Protein 7F7D (pdb70)

Structure (mmCIF, N/CA/C/O backbone):
data_7F7D
#
_entry.id   7F7D
#
_cell.length_a   167.937
_cell.length_b   167.937
_cell.length_c   167.937
_cell.angle_alpha   90.000
_cell.angle_beta   90.000
_cell.angle_gamma   90.000
#
_symmetry.space_group_name_H-M   'I 41 3 2'
#
loop_
_entity.id
_entity.type
_entity.pdbx_description
1 polymer 'Acid phosphatase'
2 non-polymer ADENOSINE
3 non-polymer DI(HYDROXYETHYL)ETHER
4 non-polymer 'MAGNESIUM ION'
5 non-polymer 'PHOSPHATE ION'
6 water water
#
loop_
_atom_site.group_PDB
_atom_site.id
_atom_site.type_symbol
_atom_site.label_atom_id
_atom_site.label_alt_id
_atom_site.label_comp_id
_atom_site.label_asym_id
_atom_site.label_entity_id
_atom_site.label_seq_id
_atom_site.pdbx_PDB_ins_code
_atom_site.Cartn_x
_atom_site.Cartn_y
_atom_site.Cartn_z
_atom_site.occupancy
_atom_site.B_iso_or_equiv
_atom_site.auth_seq_id
_atom_site.auth_comp_id
_atom_site.auth_asym_id
_atom_site.auth_atom_id
_atom_site.pdbx_PDB_model_num
ATOM 1 N N . GLU A 1 38 ? 11.19542 -33.09257 56.34398 1.000 53.48625 19 GLU A N 1
ATOM 2 C CA . GLU A 1 38 ? 11.27991 -32.10688 55.27227 1.000 56.85416 19 GLU A CA 1
ATOM 3 C C . GLU A 1 38 ? 10.12195 -32.24495 54.27299 1.000 53.35774 19 GLU A C 1
ATOM 4 O O . GLU A 1 38 ? 9.95678 -33.28654 53.63729 1.000 56.85038 19 GLU A O 1
ATOM 6 N N . THR A 1 39 ? 9.28840 -31.18559 54.16657 1.000 40.97112 20 THR A N 1
ATOM 7 C CA . THR A 1 39 ? 8.34827 -31.08166 53.06124 1.000 31.55525 20 THR A CA 1
ATOM 8 C C . THR A 1 39 ? 8.96892 -30.26177 51.93617 1.000 31.22133 20 THR A C 1
ATOM 9 O O . THR A 1 39 ? 9.81726 -29.40402 52.18739 1.000 31.66211 20 THR A O 1
ATOM 13 N N . PRO A 1 40 ? 8.58806 -30.49515 50.68224 1.000 28.01038 21 PRO A N 1
ATOM 14 C CA . PRO A 1 40 ? 9.08261 -29.65083 49.58699 1.000 22.10333 21 PRO A CA 1
ATOM 15 C C . PRO A 1 40 ? 8.57881 -28.22870 49.74203 1.000 24.02413 21 PRO A C 1
ATOM 16 O O . PRO A 1 40 ? 7.64836 -27.98325 50.52790 1.000 19.45522 21 PRO A O 1
ATOM 20 N N . PRO A 1 41 ? 9.13862 -27.27970 48.98366 1.000 20.08512 22 PRO A N 1
ATOM 21 C CA . PRO A 1 41 ? 8.62611 -25.89928 49.01148 1.000 19.65205 22 PRO A CA 1
ATOM 22 C C . PRO A 1 41 ? 7.13929 -25.83605 48.67875 1.000 21.87565 22 PRO A C 1
ATOM 23 O O . PRO A 1 41 ? 6.63594 -26.58499 47.83394 1.000 20.20944 22 PRO A O 1
ATOM 27 N N . ALA A 1 42 ? 6.44007 -24.92373 49.36653 1.000 19.88067 23 ALA A N 1
ATOM 28 C CA . ALA A 1 42 ? 4.98751 -24.82595 49.24190 1.000 21.00535 23 ALA A CA 1
ATOM 29 C C . ALA A 1 42 ? 4.54211 -24.68473 47.78533 1.000 17.01433 23 ALA A C 1
ATOM 30 O O . ALA A 1 42 ? 3.52667 -25.26680 47.37900 1.000 16.92862 23 ALA A O 1
ATOM 32 N N . GLY A 1 43 ? 5.28683 -23.92657 46.97938 1.000 13.42556 24 GLY A N 1
ATOM 33 C CA . GLY A 1 43 ? 4.90931 -23.78760 45.57971 1.000 14.78248 24 GLY A CA 1
ATOM 34 C C . GLY A 1 43 ? 4.94628 -25.10621 44.82747 1.000 17.12407 24 GLY A C 1
ATOM 35 O O . GLY A 1 43 ? 4.14680 -25.32923 43.91385 1.000 15.13095 24 GLY A O 1
ATOM 36 N N . MET A 1 44 ? 5.85675 -26.00862 45.21267 1.000 16.26364 25 MET A N 1
ATOM 37 C CA . MET A 1 44 ? 5.94206 -27.28539 44.51089 1.000 16.21469 25 MET A CA 1
ATOM 38 C C . MET A 1 44 ? 4.86543 -28.25449 44.99588 1.000 15.41292 25 MET A C 1
ATOM 39 O O . MET A 1 44 ? 4.26225 -28.96274 44.18233 1.000 17.01578 25 MET A O 1
ATOM 44 N N . GLN A 1 45 ? 4.60117 -28.28240 46.30504 1.000 14.98687 26 GLN A N 1
ATOM 45 C CA . GLN A 1 45 ? 3.41044 -28.95439 46.82265 1.000 15.33198 26 GLN A CA 1
ATOM 46 C C . GLN A 1 45 ? 2.17829 -28.55872 46.03181 1.000 17.63861 26 GLN A C 1
ATOM 47 O O . GLN A 1 45 ? 1.38499 -29.41267 45.60800 1.000 16.64843 26 GLN A O 1
ATOM 53 N N . TYR A 1 46 ? 1.98813 -27.24840 45.84714 1.000 16.26388 27 TYR A N 1
ATOM 54 C CA . TYR A 1 46 ? 0.83164 -26.77288 45.10940 1.000 15.99794 27 TYR A CA 1
ATOM 55 C C . TYR A 1 46 ? 0.86758 -27.28191 43.66630 1.000 18.22803 27 TYR A C 1
ATOM 56 O O . TYR A 1 46 ? -0.05131 -27.98019 43.21170 1.000 15.09835 27 TYR A O 1
ATOM 65 N N . LEU A 1 47 ? 1.93458 -26.95174 42.93336 1.000 15.81838 28 LEU A N 1
ATOM 66 C CA . LEU A 1 47 ? 1.91653 -27.17592 41.49034 1.000 15.65145 28 LEU A CA 1
ATOM 67 C C . LEU A 1 47 ? 1.96820 -28.66650 41.14842 1.000 16.57614 28 LEU A C 1
ATOM 68 O O . LEU A 1 47 ? 1.20998 -29.14017 40.28892 1.000 16.21850 28 LEU A O 1
ATOM 73 N N . TYR A 1 48 ? 2.84603 -29.42325 41.80857 1.000 13.48251 29 TYR A N 1
ATOM 74 C CA . TYR A 1 48 ? 3.04278 -30.82473 41.47188 1.000 14.35916 29 TYR A CA 1
ATOM 75 C C . TYR A 1 48 ? 2.21126 -31.78015 42.31654 1.000 17.23416 29 TYR A C 1
ATOM 76 O O . TYR A 1 48 ? 1.87710 -32.86615 41.83581 1.000 16.01551 29 TYR A O 1
ATOM 85 N N . GLY A 1 49 ? 1.84654 -31.41022 43.54393 1.000 16.03341 30 GLY A N 1
ATOM 86 C CA . GLY A 1 49 ? 1.14114 -32.35305 44.40452 1.000 14.69348 30 GLY A CA 1
ATOM 87 C C . GLY A 1 49 ? -0.37794 -32.22487 44.42354 1.000 15.37008 30 GLY A C 1
ATOM 88 O O . GLY A 1 49 ? -1.06530 -33.23074 44.60759 1.000 16.98628 30 GLY A O 1
ATOM 89 N N . SER A 1 50 ? -0.92030 -31.01928 44.21129 1.000 14.22072 31 SER A N 1
ATOM 90 C CA . SER A 1 50 ? -2.28982 -30.71339 44.61163 1.000 17.71939 31 SER A CA 1
ATOM 91 C C . SER A 1 50 ? -3.30149 -30.98758 43.50212 1.000 16.67467 31 SER A C 1
ATOM 92 O O . SER A 1 50 ? -3.03091 -30.79129 42.31718 1.000 15.74823 31 SER A O 1
ATOM 95 N N . GLY A 1 51 ? -4.48884 -31.44463 43.90651 1.000 15.33621 32 GLY A N 1
ATOM 96 C CA . GLY A 1 51 ? -5.60985 -31.46235 42.97757 1.000 16.43616 32 GLY A CA 1
ATOM 97 C C . GLY A 1 51 ? -6.06191 -30.06687 42.55954 1.000 19.58213 32 GLY A C 1
ATOM 98 O O . GLY A 1 51 ? -6.56650 -29.87505 41.44257 1.000 15.33875 32 GLY A O 1
ATOM 99 N N . GLU A 1 52 ? -5.89738 -29.07892 43.44429 1.000 15.23132 33 GLU A N 1
ATOM 100 C CA . GLU A 1 52 ? -6.20446 -27.69935 43.07130 1.000 14.00406 33 GLU A CA 1
ATOM 101 C C . GLU A 1 52 ? -5.46289 -27.30923 41.79182 1.000 16.43480 33 GLU A C 1
ATOM 102 O O . GLU A 1 52 ? -6.05940 -26.77435 40.84014 1.000 17.54943 33 GLU A O 1
ATOM 108 N N . ALA A 1 53 ? -4.16404 -27.62229 41.72754 1.000 15.18845 34 ALA A N 1
ATOM 109 C CA . ALA A 1 53 ? -3.37344 -27.20931 40.57077 1.000 17.26045 34 ALA A CA 1
ATOM 110 C C . ALA A 1 53 ? -3.76556 -27.98169 39.31550 1.000 18.22690 34 ALA A C 1
ATOM 111 O O . ALA A 1 53 ? -3.77845 -27.41577 38.21099 1.000 16.11748 34 ALA A O 1
ATOM 113 N N A SER A 1 54 ? -4.07863 -29.27799 39.44346 0.568 16.88321 35 SER A N 1
ATOM 114 N N B SER A 1 54 ? -4.05029 -29.28060 39.45984 0.432 16.72796 35 SER A N 1
ATOM 115 C CA A SER A 1 54 ? -4.45454 -30.01676 38.23877 0.568 18.62657 35 SER A CA 1
ATOM 116 C CA B SER A 1 54 ? -4.47612 -30.06496 38.30599 0.432 18.64465 35 SER A CA 1
ATOM 117 C C A SER A 1 54 ? -5.83055 -29.58396 37.73911 0.568 17.02222 35 SER A C 1
ATOM 118 C C B SER A 1 54 ? -5.80215 -29.55033 37.76145 0.432 17.68109 35 SER A C 1
ATOM 119 O O A SER A 1 54 ? -6.05321 -29.49709 36.52520 0.568 18.59779 35 SER A O 1
ATOM 120 O O B SER A 1 54 ? -5.96456 -29.38723 36.54546 0.432 18.55152 35 SER A O 1
ATOM 125 N N . ALA A 1 55 ? -6.75574 -29.27166 38.65227 1.000 15.14483 36 ALA A N 1
ATOM 126 C CA . ALA A 1 55 ? -8.04593 -28.73981 38.21592 1.000 18.17948 36 ALA A CA 1
ATOM 127 C C . ALA A 1 55 ? -7.86419 -27.40618 37.50153 1.000 17.25973 36 ALA A C 1
ATOM 128 O O . ALA A 1 55 ? -8.51809 -27.13997 36.48778 1.000 16.77306 36 ALA A O 1
ATOM 130 N N . LEU A 1 56 ? -6.95605 -26.56954 38.01075 1.000 17.14341 37 LEU A N 1
ATOM 131 C CA . LEU A 1 56 ? -6.64552 -25.29167 37.37548 1.000 20.47549 37 LEU A CA 1
ATOM 132 C C . LEU A 1 56 ? -6.11420 -25.48937 35.95800 1.000 20.61128 37 LEU A C 1
ATOM 133 O O . LEU A 1 56 ? -6.44766 -24.72536 35.04642 1.000 18.34985 37 LEU A O 1
ATOM 138 N N . SER A 1 57 ? -5.28587 -26.51907 35.75147 1.000 20.29411 38 SER A N 1
ATOM 139 C CA . SER A 1 57 ? -4.69138 -26.76444 34.43952 1.000 19.03798 38 SER A CA 1
ATOM 140 C C . SER A 1 57 ? -5.70159 -27.35842 33.46174 1.000 21.87006 38 SER A C 1
ATOM 141 O O . SER A 1 57 ? -5.71759 -26.98498 32.28238 1.000 19.72155 38 SER A O 1
ATOM 144 N N . LEU A 1 58 ? -6.52234 -28.31259 33.92392 1.000 18.34496 39 LEU A N 1
ATOM 145 C CA . LEU A 1 58 ? -7.59081 -28.84633 33.08338 1.000 17.09646 39 LEU A CA 1
ATOM 146 C C . LEU A 1 58 ? -8.54847 -27.73617 32.65398 1.000 17.20113 39 LEU A C 1
ATOM 147 O O . LEU A 1 58 ? -9.02122 -27.71521 31.51580 1.000 18.66646 39 LEU A O 1
ATOM 152 N N . GLN A 1 59 ? -8.82168 -26.78636 33.54446 1.000 16.72524 40 GLN A N 1
ATOM 153 C CA . GLN A 1 59 ? -9.67654 -25.65686 33.18522 1.000 19.84365 40 GLN A CA 1
ATOM 154 C C . GLN A 1 59 ? -9.08260 -24.85913 32.02628 1.000 16.59129 40 GLN A C 1
ATOM 155 O O . GLN A 1 59 ? -9.78148 -24.52686 31.06711 1.000 19.07150 40 GLN A O 1
ATOM 161 N N . ALA A 1 60 ? -7.78345 -24.55505 32.09178 1.000 16.49451 41 ALA A N 1
ATOM 162 C CA . ALA A 1 60 ? -7.14887 -23.80979 31.00728 1.000 18.67812 41 ALA A CA 1
ATOM 163 C C . ALA A 1 60 ? -7.29166 -24.53351 29.67318 1.000 19.04774 41 ALA A C 1
ATOM 164 O O . ALA A 1 60 ? -7.58973 -23.91121 28.65111 1.000 16.92060 41 ALA A O 1
ATOM 166 N N . TYR A 1 61 ? -7.08864 -25.85143 29.66104 1.000 17.55840 42 TYR A N 1
ATOM 167 C CA . TYR A 1 61 ? -7.11096 -26.56634 28.39047 1.000 19.17555 42 TYR A CA 1
ATOM 168 C C . TYR A 1 61 ? -8.53379 -26.80528 27.89831 1.000 20.48250 42 TYR A C 1
ATOM 169 O O . TYR A 1 61 ? -8.77059 -26.79354 26.68674 1.000 18.80949 42 TYR A O 1
ATOM 178 N N . GLN A 1 62 ? -9.49643 -26.96421 28.80986 1.000 18.91987 43 GLN A N 1
ATOM 179 C CA . GLN A 1 62 ? -10.89604 -26.96467 28.40375 1.000 21.61373 43 GLN A CA 1
ATOM 180 C C . GLN A 1 62 ? -11.27689 -25.65012 27.71555 1.000 23.66853 43 GLN A C 1
ATOM 181 O O . GLN A 1 62 ? -11.91041 -25.65102 26.65459 1.000 24.84233 43 GLN A O 1
ATOM 187 N N . ALA A 1 63 ? -10.92112 -24.51070 28.31701 1.000 23.27256 44 ALA A N 1
ATOM 188 C CA . ALA A 1 63 ? -11.20056 -23.23016 27.66702 1.000 20.74588 44 ALA A CA 1
ATOM 189 C C . ALA A 1 63 ? -10.47168 -23.12125 26.32930 1.000 23.35120 44 ALA A C 1
ATOM 190 O O . ALA A 1 63 ? -11.02223 -22.60043 25.34879 1.000 19.56218 44 ALA A O 1
ATOM 192 N N . LEU A 1 64 ? -9.22439 -23.59629 26.27147 1.000 19.04982 45 LEU A N 1
ATOM 193 C CA . LEU A 1 64 ? -8.48270 -23.52082 25.02210 1.000 18.30500 45 LEU A CA 1
ATOM 194 C C . LEU A 1 64 ? -9.17445 -24.34161 23.93961 1.000 21.76544 45 LEU A C 1
ATOM 195 O O . LEU A 1 64 ? -9.35855 -23.87333 22.81111 1.000 22.98785 45 LEU A O 1
ATOM 200 N N . LEU A 1 65 ? -9.58488 -25.56545 24.26886 1.000 20.50959 46 LEU A N 1
ATOM 201 C CA . LEU A 1 65 ? -10.18136 -26.41789 23.24745 1.000 23.97112 46 LEU A CA 1
ATOM 202 C C . LEU A 1 65 ? -11.50129 -25.84020 22.75440 1.000 25.11809 46 LEU A C 1
ATOM 203 O O . LEU A 1 65 ? -11.79314 -25.89706 21.55742 1.000 24.64360 46 LEU A O 1
ATOM 208 N N . ALA A 1 66 ? -12.30767 -25.26934 23.66015 1.000 23.81380 47 ALA A N 1
ATOM 209 C CA . ALA A 1 66 ? -13.54774 -24.62772 23.23114 1.000 26.53640 47 ALA A CA 1
ATOM 210 C C . ALA A 1 66 ? -13.25439 -23.43056 22.33547 1.000 24.56542 47 ALA A C 1
ATOM 211 O O . ALA A 1 66 ? -13.96645 -23.17930 21.36222 1.000 26.96630 47 ALA A O 1
ATOM 213 N N . HIS A 1 67 ? -12.20880 -22.67573 22.65866 1.000 28.57309 48 HIS A N 1
ATOM 214 C CA . HIS A 1 67 ? -11.84348 -21.51660 21.84870 1.000 25.36438 48 HIS A CA 1
ATOM 215 C C . HIS A 1 67 ? -11.36612 -21.94051 20.46435 1.000 25.35789 48 HIS A C 1
ATOM 216 O O . HIS A 1 67 ? -11.80156 -21.38498 19.44584 1.000 28.37920 48 HIS A O 1
ATOM 223 N N . VAL A 1 68 ? -10.48285 -22.93935 20.40654 1.000 24.15157 49 VAL A N 1
ATOM 224 C CA . VAL A 1 68 ? -9.97842 -23.41648 19.12255 1.000 23.55064 49 VAL A CA 1
ATOM 225 C C . VAL A 1 68 ? -11.11044 -23.96207 18.25232 1.000 31.30339 49 VAL A C 1
ATOM 226 O O . VAL A 1 68 ? -11.16784 -23.69708 17.04339 1.000 29.97679 49 VAL A O 1
ATOM 230 N N . ALA A 1 69 ? -12.02991 -24.72597 18.84987 1.000 30.96931 50 ALA A N 1
ATOM 231 C CA . ALA A 1 69 ? -13.14206 -25.28540 18.08409 1.000 33.12817 50 ALA A CA 1
ATOM 232 C C . ALA A 1 69 ? -13.96569 -24.19019 17.41622 1.000 31.65016 50 ALA A C 1
ATOM 233 O O . ALA A 1 69 ? -14.34351 -24.31467 16.24675 1.000 29.90444 50 ALA A O 1
ATOM 235 N N . ALA A 1 70 ? -14.24966 -23.10399 18.14269 1.000 36.07036 51 ALA A N 1
ATOM 236 C CA . ALA A 1 70 ? -15.00465 -21.99845 17.55717 1.000 31.78624 51 ALA A CA 1
ATOM 237 C C . ALA A 1 70 ? -14.23782 -21.35148 16.41129 1.000 33.55674 51 ALA A C 1
ATOM 238 O O . ALA A 1 70 ? -14.81222 -21.04672 15.35763 1.000 35.54955 51 ALA A O 1
ATOM 240 N N . LYS A 1 71 ? -12.93293 -21.15096 16.59015 1.000 30.66357 52 LYS A N 1
ATOM 241 C CA . LYS A 1 71 ? -12.14914 -20.49206 15.55864 1.000 33.74253 52 LYS A CA 1
ATOM 242 C C . LYS A 1 71 ? -11.89972 -21.41059 14.36366 1.000 38.04531 52 LYS A C 1
ATOM 243 O O . LYS A 1 71 ? -11.65804 -20.91449 13.25710 1.000 38.30713 52 LYS A O 1
ATOM 245 N N . VAL A 1 72 ? -11.98746 -22.73386 14.55063 1.000 38.47592 53 VAL A N 1
ATOM 246 C CA . VAL A 1 72 ? -11.90158 -23.65655 13.41834 1.000 34.09707 53 VAL A CA 1
ATOM 247 C C . VAL A 1 72 ? -13.15430 -23.55080 12.55611 1.000 42.01219 53 VAL A C 1
ATOM 248 O O . VAL A 1 72 ? -13.08643 -23.63523 11.32333 1.000 38.56775 53 VAL A O 1
ATOM 252 N N . LYS A 1 73 ? -14.31620 -23.35426 13.19126 1.000 43.54015 54 LYS A N 1
ATOM 253 C CA . LYS A 1 73 ? -15.56908 -23.19971 12.45980 1.000 38.15745 54 LYS A CA 1
ATOM 254 C C . LYS A 1 73 ? -15.69005 -21.80887 11.83732 1.000 42.01010 54 LYS A C 1
ATOM 255 O O . LYS A 1 73 ? -16.24746 -21.66345 10.74769 1.000 45.32706 54 LYS A O 1
ATOM 257 N N . VAL A 1 74 ? -15.17231 -20.77960 12.50771 1.000 44.38902 55 VAL A N 1
ATOM 258 C CA . VAL A 1 74 ? -15.25715 -19.39638 12.03650 1.000 41.83951 55 VAL A CA 1
ATOM 259 C C . VAL A 1 74 ? -13.85562 -18.79931 12.16766 1.000 39.26006 55 VAL A C 1
ATOM 260 O O . VAL A 1 74 ? -13.48531 -18.26307 13.21533 1.000 37.52384 55 VAL A O 1
ATOM 262 N N . ARG A 1 75 ? -13.07888 -18.88529 11.09448 1.000 39.86861 56 ARG A N 1
ATOM 263 C CA . ARG A 1 75 ? -11.71550 -18.36988 11.06393 1.000 39.43518 56 ARG A CA 1
ATOM 264 C C . ARG A 1 75 ? -11.67413 -16.88740 11.44347 1.000 44.02093 56 ARG A C 1
ATOM 265 O O . ARG A 1 75 ? -12.41921 -16.08320 10.86306 1.000 38.87400 56 ARG A O 1
ATOM 273 N N . PRO A 1 76 ? -10.82847 -16.48302 12.39278 1.000 47.12857 57 PRO A N 1
ATOM 274 C CA . PRO A 1 76 ? -10.75607 -15.06480 12.77070 1.000 39.81443 57 PRO A CA 1
ATOM 275 C C . PRO A 1 76 ? -10.01706 -14.22662 11.73291 1.000 39.85489 57 PRO A C 1
ATOM 276 O O . PRO A 1 76 ? -9.30840 -14.73437 10.86280 1.000 41.37513 57 PRO A O 1
ATOM 280 N N . ALA A 1 77 ? -10.19610 -12.90889 11.84225 1.000 40.01446 58 ALA A N 1
ATOM 281 C CA . ALA A 1 77 ? -9.40098 -11.99713 11.02328 1.000 44.17715 58 ALA A CA 1
ATOM 282 C C . ALA A 1 77 ? -7.98637 -11.83424 11.57900 1.000 40.29436 58 ALA A C 1
ATOM 283 O O . ALA A 1 77 ? -7.01577 -11.80726 10.81535 1.000 38.21787 58 ALA A O 1
ATOM 285 N N . ASP A 1 78 ? -7.84895 -11.73856 12.89730 1.000 36.61405 59 ASP A N 1
ATOM 286 C CA . ASP A 1 78 ? -6.55410 -11.58506 13.54442 1.000 36.76044 59 ASP A CA 1
ATOM 287 C C . ASP A 1 78 ? -6.09428 -12.89013 14.17688 1.000 34.60951 59 ASP A C 1
ATOM 288 O O . ASP A 1 78 ? -6.89658 -13.65640 14.71724 1.0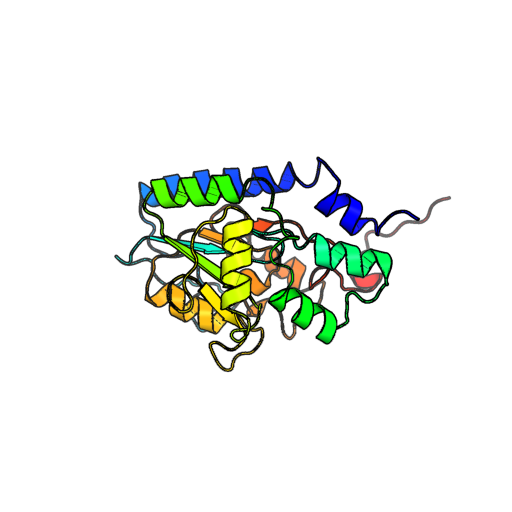00 34.17270 59 ASP A O 1
ATOM 293 N N . SER A 1 79 ? -4.78687 -13.12367 14.13361 1.000 30.65196 60 SER A N 1
ATOM 294 C CA . SER A 1 79 ? -4.22051 -14.17850 14.95666 1.000 27.42490 60 SER A CA 1
ATOM 295 C C . SER A 1 79 ? -4.02958 -13.64323 16.37478 1.000 27.70600 60 SER A C 1
ATOM 296 O O . SER A 1 79 ? -4.35243 -12.48671 16.67725 1.000 30.78125 60 SER A O 1
ATOM 299 N N A VAL A 1 80 ? -3.50464 -14.49216 17.25853 0.500 23.90791 61 VAL A N 1
ATOM 300 N N B VAL A 1 80 ? -3.50489 -14.48519 17.26841 0.500 23.95112 61 VAL A N 1
ATOM 301 C CA A VAL A 1 80 ? -3.27860 -14.12072 18.65006 0.500 22.72562 61 VAL A CA 1
ATOM 302 C CA B VAL A 1 80 ? -3.28769 -14.08516 18.65679 0.500 22.56454 61 VAL A CA 1
ATOM 303 C C A VAL A 1 80 ? -1.83166 -13.71201 18.90342 0.500 23.67760 61 VAL A C 1
ATOM 304 C C B VAL A 1 80 ? -1.84522 -13.65782 18.90664 0.500 23.88673 61 VAL A C 1
ATOM 305 O O A VAL A 1 80 ? -1.41559 -13.60704 20.06140 0.500 22.51684 61 VAL A O 1
ATOM 306 O O B VAL A 1 80 ? -1.44017 -13.49417 20.06612 0.500 22.39663 61 VAL A O 1
ATOM 313 N N . ILE A 1 81 ? -1.05346 -13.47782 17.84951 1.000 23.56985 62 ILE A N 1
ATOM 314 C CA . ILE A 1 81 ? 0.34063 -13.06452 17.96981 1.000 22.08562 62 ILE A CA 1
ATOM 315 C C . ILE A 1 81 ? 0.44394 -11.58478 17.61522 1.000 23.84109 62 ILE A C 1
ATOM 316 O O . ILE A 1 81 ? -0.01979 -11.16014 16.55122 1.000 25.37206 62 ILE A O 1
ATOM 321 N N . LEU A 1 82 ? 1.01828 -10.79526 18.52403 1.000 21.98714 63 LEU A N 1
ATOM 322 C CA . LEU A 1 82 ? 1.10512 -9.35174 18.32944 1.000 26.10951 63 LEU A CA 1
ATOM 323 C C . LEU A 1 82 ? 1.96042 -9.00298 17.11582 1.000 28.35851 63 LEU A C 1
ATOM 324 O O . LEU A 1 82 ? 2.97632 -9.64894 16.84098 1.000 24.49969 63 LEU A O 1
ATOM 329 N N . ALA A 1 83 ? 1.55782 -7.95147 16.40558 1.000 26.50701 64 ALA A N 1
ATOM 330 C CA . ALA A 1 83 ? 2.37119 -7.43144 15.31852 1.000 30.71421 64 ALA A CA 1
ATOM 331 C C . ALA A 1 83 ? 3.69581 -6.89532 15.85524 1.000 34.17191 64 ALA A C 1
ATOM 332 O O . ALA A 1 83 ? 3.79849 -6.45652 17.00572 1.000 29.43917 64 ALA A O 1
ATOM 334 N N . GLU A 1 84 ? 4.72205 -6.94528 15.00856 1.000 31.44245 65 GLU A N 1
ATOM 335 C CA . GLU A 1 84 ? 5.99568 -6.32762 15.35391 1.000 37.44047 65 GLU A CA 1
ATOM 336 C C . GLU A 1 84 ? 5.81479 -4.81991 15.50486 1.000 36.38141 65 GLU A C 1
ATOM 337 O O . GLU A 1 84 ? 5.15401 -4.16104 14.69193 1.000 33.28273 65 GLU A O 1
ATOM 339 N N . GLY A 1 85 ? 6.39997 -4.27281 16.55983 1.000 32.75656 66 GLY A N 1
ATOM 340 C CA . GLY A 1 85 ? 6.25124 -2.86445 16.83761 1.000 35.54513 66 GLY A CA 1
ATOM 341 C C . GLY A 1 85 ? 4.98594 -2.49285 17.57387 1.000 36.46180 66 GLY A C 1
ATOM 342 O O . GLY A 1 85 ? 4.87786 -1.35609 18.04423 1.000 36.50062 66 GLY A O 1
ATOM 343 N N . ALA A 1 86 ? 4.01393 -3.39430 17.67878 1.000 30.45982 67 ALA A N 1
ATOM 344 C CA . ALA A 1 86 ? 2.86000 -3.11933 18.51873 1.000 37.77182 67 ALA A CA 1
ATOM 345 C C . ALA A 1 86 ? 3.29998 -3.13613 19.97759 1.000 34.06062 67 ALA A C 1
ATOM 346 O O . ALA A 1 86 ? 3.93386 -4.09107 20.42406 1.000 38.01625 67 ALA A O 1
ATOM 348 N N . GLY A 1 87 ? 2.98447 -2.07049 20.71604 1.000 32.02828 68 GLY A N 1
ATOM 349 C CA . GLY A 1 87 ? 3.31870 -1.98050 22.12096 1.000 31.83148 68 GLY A CA 1
ATOM 350 C C . GLY A 1 87 ? 2.16173 -2.39804 23.02835 1.000 38.00083 68 GLY A C 1
ATOM 351 O O . GLY A 1 87 ? 1.01789 -2.55614 22.59184 1.000 36.30861 68 GLY A O 1
ATOM 352 N N . LEU A 1 88 ? 2.49073 -2.57971 24.32064 1.000 29.83018 69 LEU A N 1
ATOM 353 C CA . LEU A 1 88 ? 1.47604 -2.95414 25.30468 1.000 33.02182 69 LEU A CA 1
ATOM 354 C C . LEU A 1 88 ? 0.49515 -1.81868 25.59136 1.000 40.31223 69 LEU A C 1
ATOM 355 O O . LEU A 1 88 ? -0.57941 -2.06826 26.14911 1.000 41.13498 69 LEU A O 1
ATOM 360 N N . ASP A 1 89 ? 0.84057 -0.58391 25.23032 1.000 35.16397 70 ASP A N 1
ATOM 361 C CA . ASP A 1 89 ? -0.08668 0.53170 25.34707 1.000 37.20564 70 ASP A CA 1
ATOM 362 C C . ASP A 1 89 ? -1.05356 0.62812 24.17212 1.000 33.27706 70 ASP A C 1
ATOM 363 O O . ASP A 1 89 ? -1.95092 1.47136 24.20201 1.000 38.89920 70 ASP A O 1
ATOM 368 N N . ASP A 1 90 ? -0.89899 -0.20280 23.14781 1.000 41.70548 71 ASP A N 1
ATOM 369 C CA . ASP A 1 90 ? -1.77520 -0.16421 21.97998 1.000 37.49216 71 ASP A CA 1
ATOM 370 C C . ASP A 1 90 ? -1.63566 -1.46544 21.18779 1.000 34.87245 71 ASP A C 1
ATOM 371 O O . ASP A 1 90 ? -1.12019 -1.45830 20.06177 1.000 33.60097 71 ASP A O 1
ATOM 376 N N . PRO A 1 91 ? -2.08773 -2.59383 21.74193 1.000 36.12321 72 PRO A N 1
ATOM 377 C CA . PRO A 1 91 ? -1.84235 -3.89659 21.09754 1.000 31.99670 72 PRO A CA 1
ATOM 378 C C . PRO A 1 91 ? -2.51912 -4.01188 19.73452 1.000 36.74209 72 PRO A C 1
ATOM 379 O O . PRO A 1 91 ? -3.67031 -3.61004 19.56295 1.000 36.38771 72 PRO A O 1
ATOM 383 N N . ARG A 1 92 ? -1.77207 -4.54645 18.75798 1.000 33.67676 73 ARG A N 1
ATOM 384 C CA . ARG A 1 92 ? -2.26942 -4.91073 17.43265 1.000 30.36346 73 ARG A CA 1
ATOM 385 C C . ARG A 1 92 ? -1.65477 -6.26189 17.06821 1.000 33.31900 73 ARG A C 1
ATOM 386 O O . ARG A 1 92 ? -0.61404 -6.64453 17.61152 1.000 33.43652 73 ARG A O 1
ATOM 388 N N . PHE A 1 93 ? -2.29693 -6.99775 16.14757 1.000 32.28404 74 PHE A N 1
ATOM 389 C CA . PHE A 1 93 ? -1.98985 -8.41574 15.95038 1.000 28.27476 74 PHE A CA 1
ATOM 390 C C . PHE A 1 93 ? -1.65593 -8.74465 14.49884 1.000 35.33652 74 PHE A C 1
ATOM 391 O O . PHE A 1 93 ? -2.13915 -8.09280 13.56921 1.000 33.01533 74 PHE A O 1
ATOM 399 N N . VAL A 1 94 ? -0.85498 -9.79718 14.31612 1.000 30.77972 75 VAL A N 1
ATOM 400 C CA . VAL A 1 94 ? -0.57362 -10.30561 12.96427 1.000 33.51312 75 VAL A CA 1
ATOM 401 C C . VAL A 1 94 ? -1.86184 -10.85490 12.35996 1.000 34.56639 75 VAL A C 1
ATOM 402 O O . VAL A 1 94 ? -2.54894 -11.67164 13.00609 1.000 33.85661 75 VAL A O 1
ATOM 406 N N . PRO A 1 95 ? -2.23490 -10.44295 11.14572 1.000 37.78450 76 PRO A N 1
ATOM 407 C CA . PRO A 1 95 ? -3.43335 -10.99658 10.50194 1.000 34.83587 76 PRO A CA 1
ATOM 408 C C . PRO A 1 95 ? -3.40587 -12.51433 10.40421 1.000 35.30176 76 PRO A C 1
ATOM 409 O O . PRO A 1 95 ? -2.35069 -13.14158 10.27808 1.000 36.36068 76 PRO A O 1
ATOM 413 N N . CYS A 1 96 ? -4.60373 -13.09970 10.45651 1.000 37.47599 77 CYS A N 1
ATOM 414 C CA . CYS A 1 96 ? -4.76927 -14.53749 10.26410 1.000 37.74850 77 CYS A CA 1
ATOM 415 C C . CYS A 1 96 ? -4.66846 -14.91820 8.79066 1.000 39.56308 77 CYS A C 1
ATOM 416 O O . CYS A 1 96 ? -4.06456 -15.94287 8.45179 1.000 38.38043 77 CYS A O 1
ATOM 419 N N . GLY A 1 97 ? -5.24967 -14.10755 7.90549 1.000 43.08759 78 GLY A N 1
ATOM 420 C CA . GLY A 1 97 ? -5.15197 -14.36791 6.47214 1.000 43.60453 78 GLY A CA 1
ATOM 421 C C . GLY A 1 97 ? -5.72963 -15.72420 6.11841 1.000 47.31561 78 GLY A C 1
ATOM 422 O O . GLY A 1 97 ? -6.69729 -16.19227 6.72866 1.000 47.05971 78 GLY A O 1
ATOM 423 N N . ALA A 1 98 ? -5.11855 -16.38214 5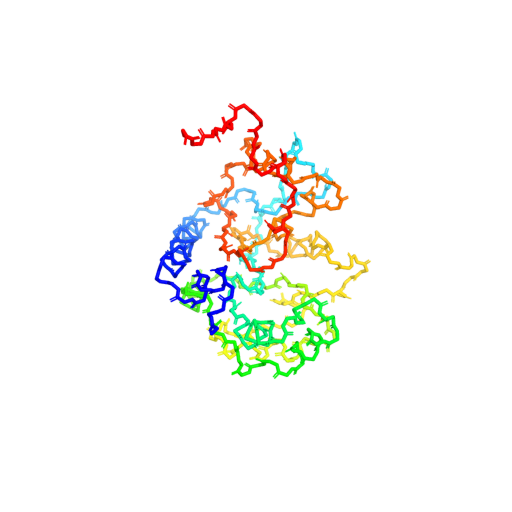.13150 1.000 44.02666 79 ALA A N 1
ATOM 424 C CA . ALA A 1 98 ? -5.51214 -17.72715 4.72612 1.000 40.53485 79 ALA A CA 1
ATOM 425 C C . ALA A 1 98 ? -4.51148 -18.78266 5.18567 1.000 40.43600 79 ALA A C 1
ATOM 426 O O . ALA A 1 98 ? -4.52633 -19.91246 4.68298 1.000 39.10194 79 ALA A O 1
ATOM 428 N N . LYS A 1 99 ? -3.64577 -18.43274 6.13229 1.000 38.33129 80 LYS A N 1
ATOM 429 C CA . LYS A 1 99 ? -2.57466 -19.31658 6.55252 1.000 35.91792 80 LYS A CA 1
ATOM 430 C C . LYS A 1 99 ? -3.13230 -20.51216 7.32560 1.000 37.99063 80 LYS A C 1
ATOM 431 O O . LYS A 1 99 ? -4.18101 -20.41200 7.97161 1.000 38.23155 80 LYS A O 1
ATOM 437 N N . PRO A 1 100 ? -2.44220 -21.65190 7.28632 1.000 32.77751 81 PRO A N 1
ATOM 438 C CA . PRO A 1 100 ? -2.92130 -22.83161 8.02282 1.000 33.92648 81 PRO A CA 1
ATOM 439 C C . PRO A 1 100 ? -3.02901 -22.57025 9.52531 1.000 35.00197 81 PRO A C 1
ATOM 440 O O . PRO A 1 100 ? -2.23942 -21.82289 10.11000 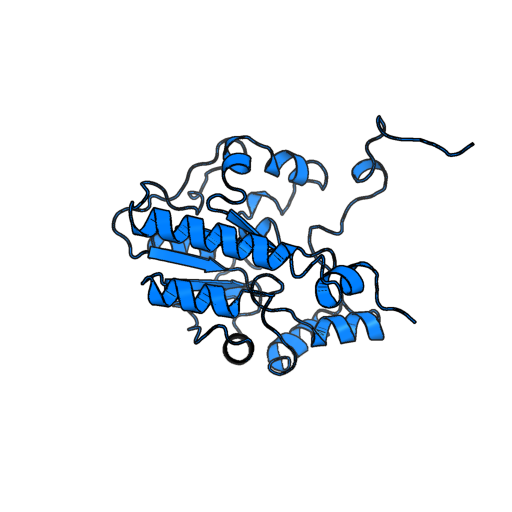1.000 34.18130 81 PRO A O 1
ATOM 444 N N . LEU A 1 101 ? -4.03967 -23.18277 10.14712 1.000 31.19826 82 LEU A N 1
ATOM 445 C CA . LEU A 1 101 ? -4.36402 -22.90156 11.54173 1.000 28.01060 82 LEU A CA 1
ATOM 446 C C . LEU A 1 101 ? -3.35820 -23.56977 12.47069 1.000 28.63163 82 LEU A C 1
ATOM 447 O O . LEU A 1 101 ? -2.91868 -24.69694 12.22369 1.000 28.08025 82 LEU A O 1
ATOM 452 N N . ALA A 1 102 ? -2.99145 -22.87354 13.54822 1.000 29.98718 83 ALA A N 1
ATOM 453 C CA . ALA A 1 102 ? -2.03548 -23.44289 14.49111 1.000 26.87595 83 ALA A CA 1
ATOM 454 C C . ALA A 1 102 ? -2.31339 -22.92165 15.89360 1.000 29.86303 83 ALA A C 1
ATOM 455 O O . ALA A 1 102 ? -3.04268 -21.93980 16.08461 1.000 28.01365 83 ALA A O 1
ATOM 457 N N . ALA A 1 103 ? -1.73345 -23.62826 16.87433 1.000 21.20407 84 ALA A N 1
ATOM 458 C CA . ALA A 1 103 ? -1.67327 -23.23602 18.27332 1.000 21.37217 84 ALA A CA 1
ATOM 459 C C . ALA A 1 103 ? -0.22564 -23.34401 18.73761 1.000 23.84216 84 ALA A C 1
ATOM 460 O O . ALA A 1 103 ? 0.48103 -24.29163 18.38353 1.000 26.42121 84 ALA A O 1
ATOM 462 N N . VAL A 1 104 ? 0.21795 -22.36469 19.51543 1.000 19.38193 85 VAL A N 1
ATOM 463 C CA . VAL A 1 104 ? 1.60378 -22.25599 19.94988 1.000 19.01183 85 VAL A CA 1
ATOM 464 C C . VAL A 1 104 ? 1.64457 -22.50585 21.44786 1.000 17.25242 85 VAL A C 1
ATOM 465 O O . VAL A 1 104 ? 0.81199 -21.97413 22.19412 1.000 20.97051 85 VAL A O 1
ATOM 469 N N . PHE A 1 105 ? 2.60603 -23.30835 21.88915 1.000 17.10459 86 PHE A N 1
ATOM 470 C CA . PHE A 1 105 ? 2.74851 -23.62425 23.30275 1.000 18.93004 86 PHE A CA 1
ATOM 471 C C . PHE A 1 105 ? 4.17536 -23.39853 23.76628 1.000 17.09719 86 PHE A C 1
ATOM 472 O O . PHE A 1 105 ? 5.12501 -23.86469 23.12740 1.000 16.78744 86 PHE A O 1
ATOM 480 N N . ASP A 1 106 ? 4.31785 -22.67254 24.87471 1.000 16.06508 87 ASP A N 1
ATOM 481 C CA . ASP A 1 106 ? 5.48074 -22.82620 25.73646 1.000 15.06995 87 ASP A CA 1
ATOM 482 C C . ASP A 1 106 ? 5.61900 -24.30339 26.11996 1.000 18.04310 87 ASP A C 1
ATOM 483 O O . ASP A 1 106 ? 4.62965 -25.04196 26.09599 1.000 16.06699 87 ASP A O 1
ATOM 488 N N . VAL A 1 107 ? 6.81745 -24.75947 26.48051 1.000 16.19167 88 VAL A N 1
ATOM 489 C CA . VAL A 1 107 ? 6.97585 -26.16182 26.85502 1.000 16.81108 88 VAL A CA 1
ATOM 490 C C . VAL A 1 107 ? 6.98181 -26.29418 28.37401 1.000 19.82583 88 VAL A C 1
ATOM 491 O O . VAL A 1 107 ? 6.05041 -26.86375 28.95818 1.000 18.85917 88 VAL A O 1
ATOM 495 N N . ASP A 1 108 ? 8.01640 -25.76262 29.03149 1.000 15.89033 89 ASP A N 1
ATOM 496 C CA . ASP A 1 108 ? 8.23933 -26.08663 30.43904 1.000 18.64650 89 ASP A CA 1
ATOM 497 C C . ASP A 1 108 ? 7.13833 -25.50588 31.33188 1.000 15.85225 89 ASP A C 1
ATOM 498 O O . ASP A 1 108 ? 6.89825 -24.29246 31.33898 1.000 15.91578 89 ASP A O 1
ATOM 503 N N . GLU A 1 109 ? 6.46236 -26.38180 32.06936 1.000 14.92652 90 GLU A N 1
ATOM 504 C CA . GLU A 1 109 ? 5.37481 -26.01146 32.97379 1.000 16.60571 90 GLU A CA 1
ATOM 505 C C . GLU A 1 109 ? 4.18240 -25.40271 32.23243 1.000 16.75545 90 GLU A C 1
ATOM 506 O O . GLU A 1 109 ? 3.31939 -24.77525 32.84883 1.000 15.70799 90 GLU A O 1
ATOM 512 N N . THR A 1 110 ? 4.11344 -25.56499 30.91067 1.000 14.21254 91 THR A N 1
ATOM 513 C CA . THR A 1 110 ? 2.90241 -25.27142 30.14972 1.000 15.01152 91 THR A CA 1
ATOM 514 C C . THR A 1 110 ? 2.27471 -26.53164 29.56826 1.000 17.18299 91 THR A C 1
ATOM 515 O O . THR A 1 110 ? 1.08699 -26.77940 29.78059 1.000 17.54887 91 THR A O 1
ATOM 519 N N . VAL A 1 111 ? 3.04118 -27.35812 28.85042 1.000 15.62496 92 VAL A N 1
ATOM 520 C CA . VAL A 1 111 ? 2.55386 -28.66843 28.42827 1.000 18.02864 92 VAL A CA 1
ATOM 521 C C . VAL A 1 111 ? 3.26983 -29.81489 29.13845 1.000 19.00929 92 VAL A C 1
ATOM 522 O O . VAL A 1 111 ? 2.71600 -30.92355 29.19732 1.000 20.30706 92 VAL A O 1
ATOM 526 N N . MET A 1 112 ? 4.45597 -29.57803 29.70166 1.000 18.49633 93 MET A N 1
ATOM 527 C CA . MET A 1 112 ? 5.31367 -30.58447 30.32455 1.000 21.26031 93 MET A CA 1
ATOM 528 C C . MET A 1 112 ? 5.72175 -30.12410 31.71959 1.000 19.67360 93 MET A C 1
ATOM 529 O O . MET A 1 112 ? 6.20429 -28.99789 31.87755 1.000 18.45541 93 MET A O 1
ATOM 534 N N . LEU A 1 113 ? 5.58002 -31.00163 32.71371 1.000 17.53410 94 LEU A N 1
ATOM 535 C CA . LEU A 1 113 ? 6.06122 -30.74518 34.07301 1.000 19.59022 94 LEU A CA 1
ATOM 536 C C . LEU A 1 113 ? 7.47521 -31.30755 34.23205 1.000 18.92689 94 LEU A C 1
ATOM 537 O O . LEU A 1 113 ? 7.69797 -32.49925 34.00896 1.000 17.06362 94 LEU A O 1
ATOM 542 N N . ASN A 1 114 ? 8.41824 -30.45805 34.64284 1.000 14.66028 95 ASN A N 1
ATOM 543 C CA . ASN A 1 114 ? 9.81842 -30.85832 34.82025 1.000 17.31170 95 ASN A CA 1
ATOM 544 C C . ASN A 1 114 ? 10.04375 -31.43689 36.22163 1.000 17.23570 95 ASN A C 1
ATOM 545 O O . ASN A 1 114 ? 10.81916 -30.92415 37.03855 1.000 16.72869 95 ASN A O 1
ATOM 550 N N . ILE A 1 115 ? 9.34733 -32.54705 36.48812 1.000 15.63994 96 ILE A N 1
ATOM 551 C CA . ILE A 1 115 ? 9.29300 -33.08347 37.84886 1.000 17.57540 96 ILE A CA 1
ATOM 552 C C . ILE A 1 115 ? 10.69103 -33.43292 38.35925 1.000 19.05596 96 ILE A C 1
ATOM 553 O O . ILE A 1 115 ? 11.06104 -33.09443 39.49196 1.000 19.91421 96 ILE A O 1
ATOM 558 N N . GLY A 1 116 ? 11.49222 -34.10746 37.53289 1.000 19.60017 97 GLY A N 1
ATOM 559 C CA . GLY A 1 116 ? 12.82902 -34.49719 37.97226 1.000 20.79974 97 GLY A CA 1
ATOM 560 C C . GLY A 1 116 ? 13.69631 -33.31003 38.36445 1.000 19.48256 97 GLY A C 1
ATOM 561 O O . GLY A 1 116 ? 14.37495 -33.33774 39.39890 1.000 20.12216 97 GLY A O 1
ATOM 562 N N . TYR A 1 117 ? 13.66418 -32.23882 37.56602 1.000 16.17618 98 TYR A N 1
ATOM 563 C CA . TYR A 1 117 ? 14.47243 -31.07096 37.90964 1.000 18.60373 98 TYR A CA 1
ATOM 564 C C . TYR A 1 117 ? 13.97565 -30.39886 39.18590 1.000 18.37041 98 TYR A C 1
ATOM 565 O O . TYR A 1 117 ? 14.78220 -29.98429 40.02495 1.000 16.79570 98 TYR A O 1
ATOM 574 N N . GLU A 1 118 ? 12.65486 -30.27831 39.35956 1.000 17.79463 99 GLU A N 1
ATOM 575 C CA . GLU A 1 118 ? 12.16745 -29.62013 40.56715 1.000 19.98277 99 GLU A CA 1
ATOM 576 C C . GLU A 1 118 ? 12.40701 -30.48845 41.80028 1.000 20.07118 99 GLU A C 1
ATOM 577 O O . GLU A 1 118 ? 12.57949 -29.96506 42.90697 1.000 18.22047 99 GLU A O 1
ATOM 583 N N . TYR A 1 119 ? 12.43304 -31.80846 41.62341 1.000 19.26507 100 TYR A N 1
ATOM 584 C CA . TYR A 1 119 ? 12.87658 -32.70036 42.69397 1.000 20.72930 100 TYR A CA 1
ATOM 585 C C . TYR A 1 119 ? 14.31133 -32.37594 43.10721 1.000 21.00820 100 TYR A C 1
ATOM 586 O O . TYR A 1 119 ? 14.61612 -32.22740 44.29944 1.000 19.11252 100 TYR A O 1
ATOM 595 N N . HIS A 1 120 ? 15.20470 -32.25889 42.11954 1.000 19.14097 101 HIS A N 1
ATOM 596 C CA . HIS A 1 120 ? 16.58903 -31.88838 42.39163 1.000 23.62018 101 HIS A CA 1
ATOM 597 C C . HIS A 1 120 ? 16.67054 -30.53754 43.09364 1.000 23.77957 101 HIS A C 1
ATOM 598 O O . HIS A 1 120 ? 17.42841 -30.37847 44.05879 1.000 23.92096 101 HIS A O 1
ATOM 605 N N . ALA A 1 121 ? 15.88176 -29.55906 42.63654 1.000 19.78116 102 ALA A N 1
ATOM 606 C CA . ALA A 1 121 ? 15.90056 -28.23858 43.26441 1.000 25.27622 102 ALA A CA 1
ATOM 607 C C . ALA A 1 121 ? 15.43069 -28.31543 44.71148 1.000 24.36587 102 ALA A C 1
ATOM 608 O O . ALA A 1 121 ? 16.05010 -27.73484 45.60631 1.000 25.25317 102 ALA A O 1
ATOM 610 N N . ALA A 1 122 ? 14.32237 -29.01573 44.95877 1.000 19.75331 103 ALA A N 1
ATOM 611 C CA . ALA A 1 122 ? 13.84843 -29.17389 46.33092 1.000 21.58682 103 ALA A CA 1
ATOM 612 C C . ALA A 1 122 ? 14.85841 -29.92965 47.19345 1.000 23.66609 103 ALA A C 1
ATOM 613 O O . ALA A 1 122 ? 15.08432 -29.55914 48.34951 1.000 25.53669 103 ALA A O 1
ATOM 615 N N . ARG A 1 123 ? 15.48157 -30.98815 46.65877 1.000 22.84431 104 ARG A N 1
ATOM 616 C CA . ARG A 1 123 ? 16.41311 -31.77432 47.47712 1.000 26.15130 104 ARG A CA 1
ATOM 617 C C . ARG A 1 123 ? 17.69145 -30.99898 47.77987 1.000 32.63515 104 ARG A C 1
ATOM 618 O O . ARG A 1 123 ? 18.19838 -31.05356 48.90212 1.000 29.71008 104 ARG A O 1
ATOM 626 N N . THR A 1 124 ? 18.25611 -30.30792 46.78267 1.000 30.66872 105 THR A N 1
ATOM 627 C CA . THR A 1 124 ? 19.57757 -29.70528 46.92324 1.000 26.61484 105 THR A CA 1
ATOM 628 C C . THR A 1 124 ? 19.55872 -28.20302 47.17725 1.000 32.53215 105 THR A C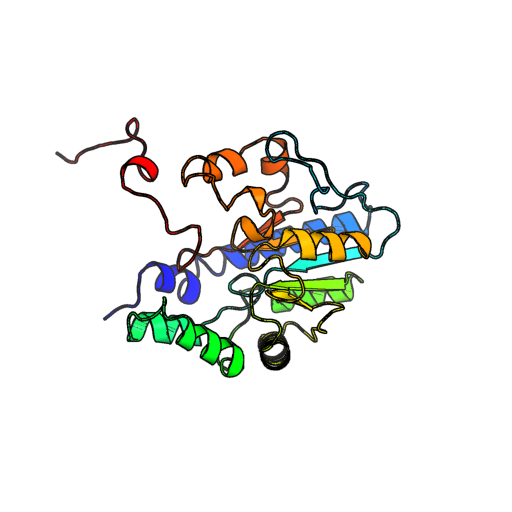 1
ATOM 629 O O . THR A 1 124 ? 20.58003 -27.66126 47.60489 1.000 32.62998 105 THR A O 1
ATOM 633 N N . GLY A 1 125 ? 18.44671 -27.51361 46.91902 1.000 34.00997 106 GLY A N 1
ATOM 634 C CA . GLY A 1 125 ? 18.45831 -26.06387 46.93944 1.000 25.92575 106 GLY A CA 1
ATOM 635 C C . GLY A 1 125 ? 19.25275 -25.42496 45.81994 1.000 37.08817 106 GLY A C 1
ATOM 636 O O . GLY A 1 125 ? 19.56371 -24.23592 45.90126 1.000 37.16588 106 GLY A O 1
ATOM 637 N N . ARG A 1 126 ? 19.59593 -26.16946 44.77027 1.000 34.75797 107 ARG A N 1
ATOM 638 C CA . ARG A 1 126 ? 20.36828 -25.64148 43.65147 1.000 28.53734 107 ARG A CA 1
ATOM 639 C C . ARG A 1 126 ? 19.51829 -25.48253 42.39289 1.000 30.85846 107 ARG A C 1
ATOM 640 O O . ARG A 1 126 ? 19.97245 -25.75986 41.27875 1.000 32.93812 107 ARG A O 1
ATOM 642 N N . GLY A 1 127 ? 18.26998 -25.02993 42.55784 1.000 30.87218 108 GLY A N 1
ATOM 643 C CA . GLY A 1 127 ? 17.42119 -24.77180 41.40360 1.000 27.86350 108 GLY A CA 1
ATOM 644 C C . GLY A 1 127 ? 17.99007 -23.74807 40.42859 1.000 34.08660 108 GLY A C 1
ATOM 645 O O . GLY A 1 127 ? 17.74616 -23.83465 39.22029 1.000 26.75725 108 GLY A O 1
ATOM 646 N N . PHE A 1 128 ? 18.75656 -22.77364 40.92741 1.000 32.34715 109 PHE A N 1
ATOM 647 C CA . PHE A 1 128 ? 19.29098 -21.69251 40.09688 1.000 35.71623 109 PHE A CA 1
ATOM 648 C C . PHE A 1 128 ? 20.57589 -22.06313 39.35673 1.000 32.17154 109 PHE A C 1
ATOM 649 O O . PHE A 1 128 ? 21.14219 -21.21121 38.65939 1.000 36.89568 109 PHE A O 1
ATOM 657 N N . ASP A 1 129 ? 21.02564 -23.30985 39.47146 1.000 29.81163 110 ASP A N 1
ATOM 658 C CA . ASP A 1 129 ? 22.24826 -23.80132 38.84006 1.000 28.67342 110 ASP A CA 1
ATOM 659 C C . ASP A 1 129 ? 22.04429 -23.94989 37.33479 1.000 28.56106 110 ASP A C 1
ATOM 660 O O . ASP A 1 129 ? 21.36477 -24.87911 36.88342 1.000 25.74698 110 ASP A O 1
ATOM 665 N N . THR A 1 130 ? 22.67042 -23.07029 36.54683 1.000 27.84577 111 THR A N 1
ATOM 666 C CA . THR A 1 130 ? 22.46200 -23.12125 35.10161 1.000 28.27535 111 THR A CA 1
ATOM 667 C C . THR A 1 130 ? 23.10845 -24.35566 34.47964 1.000 23.75570 111 THR A C 1
ATOM 668 O O . THR A 1 130 ? 22.61662 -24.86618 33.46591 1.000 26.12315 111 THR A O 1
ATOM 672 N N . ALA A 1 131 ? 24.19843 -24.85841 35.05969 1.000 26.00515 112 ALA A N 1
ATOM 673 C CA . ALA A 1 131 ? 24.79584 -26.07948 34.51436 1.000 24.28650 112 ALA A CA 1
ATOM 674 C C . ALA A 1 131 ? 23.94545 -27.30533 34.82744 1.000 24.44114 112 ALA A C 1
ATOM 675 O O . ALA A 1 131 ? 23.86619 -28.22604 34.00241 1.000 24.08458 112 ALA A O 1
ATOM 677 N N . ALA A 1 132 ? 23.29643 -27.33059 36.00043 1.000 24.89371 113 ALA A N 1
ATOM 678 C CA . ALA A 1 132 ? 22.34649 -28.39848 36.30052 1.000 21.97366 113 ALA A CA 1
ATOM 679 C C . ALA A 1 132 ? 21.14792 -28.35017 35.35480 1.000 22.01416 113 ALA A C 1
ATOM 680 O O . ALA A 1 132 ? 20.70224 -29.39321 34.85313 1.000 20.92437 113 ALA A O 1
ATOM 682 N N . TRP A 1 133 ? 20.62896 -27.15098 35.06471 1.000 20.23712 114 TRP A N 1
ATOM 683 C CA . TRP A 1 133 ? 19.50949 -27.08316 34.12824 1.000 19.63885 114 TRP A CA 1
ATOM 684 C C . TRP A 1 133 ? 19.93310 -27.55495 32.73037 1.000 22.80599 114 TRP A C 1
ATOM 685 O O . TRP A 1 133 ? 19.18799 -28.28531 32.06035 1.000 22.96581 114 TRP A O 1
ATOM 696 N N . ASP A 1 134 ? 21.14375 -27.20923 32.29439 1.000 18.79346 115 ASP A N 1
ATOM 697 C CA . ASP A 1 134 ? 21.61785 -27.71589 31.00882 1.000 21.88892 115 ASP A CA 1
ATOM 698 C C . ASP A 1 134 ? 21.69907 -29.24214 31.00867 1.000 22.69959 115 ASP A C 1
ATOM 699 O O . ASP A 1 134 ? 21.25938 -29.89492 30.05482 1.000 20.66183 115 ASP A O 1
ATOM 704 N N . ALA A 1 135 ? 22.27261 -29.83152 32.06531 1.000 21.61644 116 ALA A N 1
ATOM 705 C CA . ALA A 1 135 ? 22.29065 -31.29077 32.17453 1.000 22.29096 116 ALA A CA 1
ATOM 706 C C . ALA A 1 135 ? 20.87882 -31.86494 32.11616 1.000 20.14030 116 ALA A C 1
ATOM 707 O O . ALA A 1 135 ? 20.65243 -32.91457 31.50316 1.000 22.59748 116 ALA A O 1
ATOM 709 N N . TRP A 1 136 ? 19.91696 -31.17269 32.73269 1.000 19.77061 117 TRP A N 1
ATOM 710 C CA . TRP A 1 136 ? 18.52492 -31.61754 32.74356 1.000 18.35047 117 TRP A CA 1
ATOM 711 C C . TRP A 1 136 ? 17.92283 -31.60305 31.33796 1.000 22.10216 117 TRP A C 1
ATOM 712 O O . TRP A 1 136 ? 17.19374 -32.53605 30.95977 1.000 19.89963 117 TRP A O 1
ATOM 723 N N . GLU A 1 137 ? 18.19558 -30.54098 30.55793 1.000 20.54584 118 GLU A N 1
ATOM 724 C CA . GLU A 1 137 ? 17.75686 -30.51077 29.16382 1.000 19.77034 118 GLU A CA 1
ATOM 725 C C . GLU A 1 137 ? 18.28313 -31.72157 28.40832 1.000 20.67849 118 GLU A C 1
ATOM 726 O O . GLU A 1 137 ? 17.56865 -32.30909 27.58895 1.000 21.89339 118 GLU A O 1
ATOM 732 N N . ARG A 1 138 ? 19.51210 -32.14378 28.71174 1.000 18.64464 119 ARG A N 1
ATOM 733 C CA . ARG A 1 138 ? 20.12537 -33.24476 27.97332 1.000 23.99504 119 ARG A CA 1
ATOM 734 C C . ARG A 1 138 ? 19.68501 -34.63223 28.44961 1.000 26.02307 119 ARG A C 1
ATOM 735 O O . ARG A 1 138 ? 19.68693 -35.57204 27.64478 1.000 25.86463 119 ARG A O 1
ATOM 743 N N . THR A 1 139 ? 19.32149 -34.79289 29.73669 1.000 20.65922 120 THR A N 1
ATOM 744 C CA . THR A 1 139 ? 19.15745 -36.11359 30.34126 1.000 20.74068 120 THR A CA 1
ATOM 745 C C . THR A 1 139 ? 17.84684 -36.30557 31.11597 1.000 23.28662 120 THR A C 1
ATOM 746 O O . THR A 1 139 ? 17.67306 -37.36024 31.73122 1.000 25.47260 120 THR A O 1
ATOM 750 N N . GLY A 1 140 ? 16.92073 -35.33590 31.09819 1.000 20.02144 121 GLY A N 1
ATOM 751 C CA . GLY A 1 140 ? 15.70289 -35.36277 31.89521 1.000 20.95255 121 GLY A CA 1
ATOM 752 C C . GLY A 1 140 ? 14.49401 -36.01811 31.25611 1.000 25.55360 121 GLY A C 1
ATOM 753 O O . GLY A 1 140 ? 13.43391 -36.13704 31.88573 1.000 25.43953 121 GLY A O 1
ATOM 754 N N . GLU A 1 141 ? 14.64943 -36.43733 30.00617 1.000 23.76116 122 GLU A N 1
ATOM 755 C CA . GLU A 1 141 ? 13.69873 -37.17270 29.17823 1.000 23.45410 122 GLU A CA 1
ATOM 756 C C . GLU A 1 141 ? 12.70439 -38.09388 29.88045 1.000 24.51158 122 GLU A C 1
ATOM 757 O O . GLU A 1 141 ? 11.51914 -38.12067 29.53339 1.000 29.32763 122 GLU A O 1
ATOM 763 N N . ALA A 1 142 ? 13.18408 -38.89610 30.82280 1.000 23.34052 123 ALA A N 1
ATOM 764 C CA . ALA A 1 142 ? 12.36937 -39.90468 31.48335 1.000 31.90551 123 ALA A CA 1
ATOM 765 C C . ALA A 1 142 ? 11.82139 -39.42030 32.81207 1.000 32.73508 123 ALA A C 1
ATOM 766 O O . ALA A 1 142 ? 11.30372 -40.22804 33.59645 1.000 27.20785 123 ALA A O 1
ATOM 768 N N . ALA A 1 143 ? 11.93507 -38.12491 33.09108 1.000 25.01933 124 ALA A N 1
ATOM 769 C CA . ALA A 1 143 ? 11.47238 -37.60808 34.36805 1.000 23.26075 124 ALA A CA 1
ATOM 770 C C . ALA A 1 143 ? 10.51754 -36.43904 34.16854 1.000 21.38072 124 ALA A C 1
ATOM 771 O O . ALA A 1 143 ? 10.42287 -35.56081 35.02738 1.000 22.45359 124 ALA A O 1
ATOM 773 N N . VAL A 1 144 ? 9.80766 -36.41481 33.03894 1.000 20.88458 125 VAL A N 1
ATOM 774 C CA . VAL A 1 144 ? 8.80489 -35.39375 32.75119 1.000 20.36210 125 VAL A CA 1
ATOM 775 C C . VAL A 1 144 ? 7.43132 -36.05793 32.73400 1.000 23.63348 125 VAL A C 1
ATOM 776 O O . VAL A 1 144 ? 7.29503 -37.25474 32.48199 1.000 21.00033 125 VAL A O 1
ATOM 780 N N . ALA A 1 145 ? 6.40336 -35.26110 32.97852 1.000 19.82979 126 ALA A N 1
ATOM 781 C CA . ALA A 1 145 ? 5.01520 -35.67142 32.84348 1.000 22.40840 126 ALA A CA 1
ATOM 782 C C . ALA A 1 145 ? 4.25767 -34.58950 32.08876 1.000 20.59181 126 ALA A C 1
ATOM 783 O O . ALA A 1 145 ? 4.66122 -33.42332 32.10351 1.000 19.79171 126 ALA A O 1
ATOM 785 N N . PRO A 1 146 ? 3.14677 -34.93165 31.43620 1.000 19.94658 127 PRO A N 1
ATOM 786 C CA . PRO A 1 146 ? 2.30005 -33.88626 30.85063 1.000 20.34157 127 PRO A CA 1
ATOM 787 C C . PRO A 1 146 ? 1.67877 -33.02947 31.94088 1.000 18.93174 127 PRO A C 1
ATOM 788 O O . PRO A 1 146 ? 1.31295 -33.53037 33.00926 1.000 19.22086 127 PRO A O 1
ATOM 792 N N . VAL A 1 147 ? 1.59399 -31.72355 31.67737 1.000 22.99591 128 VAL A N 1
ATOM 793 C CA . VAL A 1 147 ? 0.68766 -30.88182 32.47240 1.000 18.42114 128 VAL A CA 1
ATOM 794 C C . VAL A 1 147 ? -0.71095 -31.47590 32.38680 1.000 20.12840 128 VAL A C 1
ATOM 795 O O . VAL A 1 147 ? -1.12691 -31.90881 31.29434 1.000 21.86986 128 VAL A O 1
ATOM 799 N N . PRO A 1 148 ? -1.45966 -31.59469 33.48381 1.000 24.39855 129 PRO A N 1
ATOM 800 C CA . PRO A 1 148 ? -2.77325 -32.25526 33.39557 1.000 22.75023 129 PRO A CA 1
ATOM 801 C C . PRO A 1 148 ? -3.63018 -31.69719 32.27220 1.000 22.59292 129 PRO A C 1
ATOM 802 O O . PRO A 1 148 ? -3.85231 -30.48393 32.18588 1.000 22.99729 129 PRO A O 1
ATOM 806 N N . GLY A 1 149 ? -4.07227 -32.58756 31.38345 1.000 21.79552 130 GLY A N 1
ATOM 807 C CA . GLY A 1 149 ? -4.87493 -32.23117 30.23446 1.000 25.71980 130 GLY A CA 1
ATOM 808 C C . GLY A 1 149 ? -4.09978 -31.88510 28.97309 1.000 29.85803 130 GLY A C 1
ATOM 809 O O . GLY A 1 149 ? -4.71841 -31.73789 27.91260 1.000 21.91575 130 GLY A O 1
ATOM 810 N N . ALA A 1 150 ? -2.77095 -31.73688 29.04780 1.000 25.20457 131 ALA A N 1
ATOM 811 C CA . ALA A 1 150 ? -2.02241 -31.26047 27.88467 1.000 21.36743 131 ALA A CA 1
ATOM 812 C C . ALA A 1 150 ? -1.91407 -32.33970 26.81343 1.000 22.73327 131 ALA A C 1
ATOM 813 O O . ALA A 1 150 ? -2.02078 -32.04071 25.61915 1.000 22.00914 131 ALA A O 1
ATOM 815 N N . ASP A 1 151 ? -1.71229 -33.60073 27.21277 1.000 19.77213 132 ASP A N 1
ATOM 816 C CA . ASP A 1 151 ? -1.62326 -34.65920 26.20618 1.000 25.20713 132 ASP A CA 1
ATOM 817 C C . ASP A 1 151 ? -2.94842 -34.82673 25.48135 1.000 27.37645 132 ASP A C 1
ATOM 818 O O . ASP A 1 151 ? -2.98249 -34.93430 24.24997 1.000 25.11475 132 ASP A O 1
ATOM 823 N N . ARG A 1 152 ? -4.05259 -34.78871 26.22385 1.000 25.56825 133 ARG A N 1
ATOM 824 C CA . ARG A 1 152 ? -5.37786 -34.87622 25.61202 1.000 29.24202 133 ARG A CA 1
ATOM 825 C C . ARG A 1 152 ? -5.65158 -33.67605 24.70770 1.000 27.58772 133 ARG A C 1
ATOM 826 O O . ARG A 1 152 ? -6.21386 -33.82145 23.61528 1.000 25.98607 133 ARG A O 1
ATOM 834 N N . MET A 1 153 ? -5.27111 -32.47769 25.15725 1.000 21.43391 134 MET A N 1
ATOM 835 C CA . MET A 1 153 ? -5.52412 -31.26508 24.38550 1.000 24.93913 134 MET A CA 1
ATOM 836 C C . MET A 1 153 ? -4.79217 -31.30663 23.05342 1.000 24.78861 134 MET A C 1
ATOM 837 O O . MET A 1 153 ? -5.33424 -30.93080 22.01129 1.000 28.21768 134 MET A O 1
ATOM 842 N N . VAL A 1 154 ? -3.55508 -31.77000 23.07420 1.000 24.92039 135 VAL A N 1
ATOM 843 C CA . VAL A 1 154 ? -2.73422 -31.77620 21.87804 1.000 23.56810 135 VAL A CA 1
ATOM 844 C C . VAL A 1 154 ? -3.27758 -32.77884 20.85496 1.000 29.33982 135 VAL A C 1
ATOM 845 O O . VAL A 1 154 ? -3.33435 -32.49132 19.64789 1.000 28.94250 135 VAL A O 1
ATOM 849 N N . ARG A 1 155 ? -3.75339 -33.94226 21.32511 1.000 27.80683 136 ARG A N 1
ATOM 850 C CA . ARG A 1 155 ? -4.40852 -34.89977 20.43783 1.000 29.08507 136 ARG A CA 1
ATOM 851 C C . ARG A 1 155 ? -5.66743 -34.29848 19.80803 1.000 29.22258 136 ARG A C 1
ATOM 852 O O . ARG A 1 155 ? -5.88220 -34.40586 18.59437 1.000 28.70341 136 ARG A O 1
ATOM 860 N N . ALA A 1 156 ? -6.49791 -33.63501 20.61530 1.000 26.54697 137 ALA A N 1
ATOM 861 C CA . ALA A 1 156 ? -7.71749 -33.02648 20.08570 1.000 30.57059 137 ALA A CA 1
ATOM 862 C C . ALA A 1 156 ? -7.40721 -31.96590 19.03358 1.000 33.06755 137 ALA A C 1
ATOM 863 O O . ALA A 1 156 ? -8.06258 -31.91695 17.98582 1.000 30.07304 137 ALA A O 1
ATOM 865 N N . LEU A 1 157 ? -6.41677 -31.10282 19.29332 1.000 26.64403 138 LEU A N 1
ATOM 866 C CA . LEU A 1 157 ? -6.05062 -30.09076 18.30308 1.000 27.52282 138 LEU A CA 1
ATOM 867 C C . LEU A 1 157 ? -5.63353 -30.72484 16.97881 1.000 30.71343 138 LEU A C 1
ATOM 868 O O . LEU A 1 157 ? -5.95814 -30.20409 15.90605 1.000 30.96481 138 LEU A O 1
ATOM 873 N N . ARG A 1 158 ? -4.89112 -31.83356 17.02924 1.000 29.25676 139 ARG A N 1
ATOM 874 C CA . ARG A 1 158 ? -4.45718 -32.46238 15.78845 1.000 29.84154 139 ARG A CA 1
ATOM 875 C C . ARG A 1 158 ? -5.62898 -33.12209 15.07170 1.000 34.87833 139 ARG A C 1
ATOM 876 O O . ARG A 1 158 ? -5.73869 -33.03142 13.84111 1.000 35.91408 139 ARG A O 1
ATOM 884 N N . GLN A 1 159 ? -6.54139 -33.75041 15.82413 1.000 32.38466 140 GLN A N 1
ATOM 885 C CA . GLN A 1 159 ? -7.75973 -34.27683 15.21096 1.000 36.47905 140 GLN A CA 1
ATOM 886 C C . GLN A 1 159 ? -8.58803 -33.17611 14.56609 1.000 37.59817 140 GLN A C 1
ATOM 887 O O . GLN A 1 159 ? -9.35613 -33.44083 13.63909 1.000 36.58969 140 GLN A O 1
ATOM 893 N N . MET A 1 160 ? -8.46094 -31.94515 15.04739 1.000 35.15823 141 MET A N 1
ATOM 894 C CA . MET A 1 160 ? -9.18970 -30.82103 14.48624 1.000 30.44075 141 MET A CA 1
ATOM 895 C C . MET A 1 160 ? -8.48111 -30.21722 13.27982 1.000 36.36723 141 MET A C 1
ATOM 896 O O . MET A 1 160 ? -8.97057 -29.22827 12.72574 1.000 40.38005 141 MET A O 1
ATOM 901 N N . GLY A 1 161 ? -7.33508 -30.76985 12.87536 1.000 36.39927 142 GLY A N 1
ATOM 902 C CA . GLY A 1 161 ? -6.54080 -30.17741 11.81467 1.000 31.70416 142 GLY A CA 1
ATOM 903 C C . GLY A 1 161 ? -5.73118 -28.95564 12.20843 1.000 29.67972 142 GLY A C 1
ATOM 904 O O . GLY A 1 161 ? -5.30333 -28.20636 11.32818 1.000 30.65926 142 GLY A O 1
ATOM 905 N N . VAL A 1 162 ? -5.48629 -28.73260 13.49997 1.000 32.25455 143 VAL A N 1
ATOM 906 C CA . VAL A 1 162 ? -4.70893 -27.58281 13.96935 1.000 29.76384 143 VAL A CA 1
ATOM 907 C C . VAL A 1 162 ? -3.28382 -28.03510 14.25738 1.000 28.66837 143 VAL A C 1
ATOM 908 O O . VAL A 1 162 ? -3.07342 -28.99705 15.00754 1.000 28.97241 143 VAL A O 1
ATOM 912 N N . THR A 1 163 ? -2.30431 -27.35089 13.65647 1.000 28.00497 144 THR A N 1
ATOM 913 C CA . THR A 1 163 ? -0.89745 -27.70470 13.83897 1.000 27.75109 144 THR A CA 1
ATOM 914 C C . THR A 1 163 ? -0.42118 -27.26232 15.22274 1.000 29.10681 144 THR A C 1
ATOM 915 O O . THR A 1 163 ? -0.67434 -26.12476 15.64285 1.000 27.07016 144 THR A O 1
ATOM 919 N N . VAL A 1 164 ? 0.27933 -28.15102 15.92636 1.000 28.77571 145 VAL A N 1
ATOM 920 C CA . VAL A 1 164 ? 0.76997 -27.87445 17.27705 1.000 27.06513 145 VAL A CA 1
ATOM 921 C C . VAL A 1 164 ? 2.23457 -27.45512 17.19174 1.000 25.99496 145 VAL A C 1
ATOM 922 O O . VAL A 1 164 ? 3.08833 -28.23793 16.76099 1.000 22.92573 145 VAL A O 1
ATOM 926 N N . VAL A 1 165 ? 2.52774 -26.22315 17.61183 1.000 23.63188 146 VAL A N 1
ATOM 927 C CA . VAL A 1 165 ? 3.86162 -25.63026 17.51768 1.000 21.24283 146 VAL A CA 1
ATOM 928 C C . VAL A 1 165 ? 4.34590 -25.30549 18.92534 1.000 19.01886 146 VAL A C 1
ATOM 929 O O . VAL A 1 165 ? 3.61369 -24.69315 19.71039 1.000 20.64190 146 VAL A O 1
ATOM 933 N N . PHE A 1 166 ? 5.57691 -25.69746 19.24187 1.000 20.99937 147 PHE A N 1
ATOM 934 C CA . PHE A 1 166 ? 6.18101 -25.41527 20.54197 1.000 16.75367 147 PHE A CA 1
ATOM 935 C C . PHE A 1 166 ? 7.22613 -24.30987 20.39161 1.000 16.82842 147 PHE A C 1
ATOM 936 O O . PHE A 1 166 ? 8.02636 -24.32186 19.44619 1.000 19.44439 147 PHE A O 1
ATOM 944 N N . ASN A 1 167 ? 7.21051 -23.34512 21.31129 1.000 17.15656 148 ASN A N 1
ATOM 945 C CA . ASN A 1 167 ? 8.17957 -22.24836 21.32165 1.000 20.43812 148 ASN A CA 1
ATOM 946 C C . ASN A 1 167 ? 8.72092 -22.15778 22.74639 1.000 20.98351 148 ASN A C 1
ATOM 947 O O . ASN A 1 167 ? 8.01558 -21.71065 23.66013 1.000 17.51484 148 ASN A O 1
ATOM 952 N N . THR A 1 168 ? 9.96135 -22.60564 22.94795 1.000 18.67954 149 THR A N 1
ATOM 953 C CA . THR A 1 168 ? 10.46997 -22.85104 24.29182 1.000 17.63720 149 THR A CA 1
ATOM 954 C C . THR A 1 168 ? 11.85266 -22.24346 24.42998 1.000 19.06374 149 THR A C 1
ATOM 955 O O . THR A 1 168 ? 12.58545 -22.12205 23.44807 1.000 19.85915 149 THR A O 1
ATOM 959 N N . ASN A 1 169 ? 12.22618 -21.88958 25.65582 1.000 17.69471 150 ASN A N 1
ATOM 960 C CA . ASN A 1 169 ? 13.56944 -21.36712 25.86567 1.000 18.82489 150 ASN A CA 1
ATOM 961 C C . ASN A 1 169 ? 14.56987 -22.44875 26.26958 1.000 19.02086 150 ASN A C 1
ATOM 962 O O . ASN A 1 169 ? 15.68957 -22.12337 26.69372 1.000 20.73281 150 ASN A O 1
ATOM 967 N N . ARG A 1 170 ? 14.19214 -23.71928 26.14342 1.000 18.14181 151 ARG A N 1
ATOM 968 C CA . ARG A 1 170 ? 15.18855 -24.78013 26.06567 1.000 21.37901 151 ARG A CA 1
ATOM 969 C C . ARG A 1 170 ? 16.11725 -24.49049 24.89079 1.000 18.86992 151 ARG A C 1
ATOM 970 O O . ARG A 1 170 ? 15.73152 -23.82118 23.92426 1.000 18.72371 151 ARG A O 1
ATOM 978 N N . ALA A 1 171 ? 17.36095 -24.96038 24.99839 1.000 16.77914 152 ALA A N 1
ATOM 979 C CA . ALA A 1 171 ? 18.41391 -24.57229 24.05800 1.000 20.22271 152 ALA A CA 1
ATOM 980 C C . ALA A 1 171 ? 18.34982 -25.36164 22.75204 1.000 17.82655 152 ALA A C 1
ATOM 981 O O . ALA A 1 171 ? 18.05629 -26.55808 22.74995 1.000 17.78412 152 ALA A O 1
ATOM 983 N N . ALA A 1 172 ? 18.67856 -24.67923 21.64076 1.000 19.75277 153 ALA A N 1
ATOM 984 C CA . ALA A 1 172 ? 18.76341 -25.31954 20.32894 1.000 18.59969 153 ALA A CA 1
ATOM 985 C C . ALA A 1 172 ? 19.66961 -26.54839 20.33398 1.000 25.57718 153 ALA A C 1
ATOM 986 O O . ALA A 1 172 ? 19.35017 -27.56152 19.70041 1.000 24.04628 153 ALA A O 1
ATOM 988 N N . GLY A 1 173 ? 20.82250 -26.46769 21.00642 1.000 19.27947 154 GLY A N 1
ATOM 989 C CA . GLY A 1 173 ? 21.74175 -27.59587 21.03120 1.000 20.06818 154 GLY A CA 1
ATOM 990 C C . GLY A 1 173 ? 21.20308 -28.81421 21.75659 1.000 23.57760 154 GLY A C 1
ATOM 991 O O . GLY A 1 173 ? 21.75386 -29.91029 21.60921 1.000 23.28329 154 GLY A O 1
ATOM 992 N N . ASN A 1 174 ? 20.14278 -28.65171 22.53888 1.000 19.56798 155 ASN A N 1
ATOM 993 C CA . ASN A 1 174 ? 19.48642 -29.77648 23.19881 1.000 23.09797 155 ASN A CA 1
ATOM 994 C C . ASN A 1 174 ? 18.13417 -30.08523 22.55790 1.000 22.45594 155 ASN A C 1
ATOM 995 O O . ASN A 1 174 ? 17.21738 -30.59030 23.21645 1.000 21.34882 155 ASN A O 1
ATOM 1000 N N . ALA A 1 175 ? 18.00831 -29.78338 21.26134 1.000 21.73659 156 ALA A N 1
ATOM 1001 C CA . ALA A 1 175 ? 16.74778 -30.00250 20.55748 1.000 23.90484 156 ALA A CA 1
ATOM 1002 C C . ALA A 1 175 ? 16.36246 -31.48112 20.53732 1.000 24.22821 156 ALA A C 1
ATOM 1003 O O . ALA A 1 175 ? 15.19240 -31.81896 20.76070 1.000 21.23464 156 ALA A O 1
ATOM 1005 N N . GLU A 1 176 ? 17.33414 -32.38543 20.30194 1.000 22.17602 157 GLU A N 1
ATOM 1006 C CA . GLU A 1 176 ? 16.97820 -33.80321 20.17638 1.000 24.45760 157 GLU A CA 1
ATOM 1007 C C . GLU A 1 176 ? 16.48662 -34.38594 21.49505 1.000 23.99498 157 GLU A C 1
ATOM 1008 O O . GLU A 1 176 ? 15.40220 -34.99944 21.50509 1.000 24.97747 157 GLU A O 1
ATOM 1010 N N . PRO A 1 177 ? 17.18021 -34.22139 22.63356 1.000 26.37785 158 PRO A N 1
ATOM 1011 C CA . PRO A 1 177 ? 16.58317 -34.68233 23.90543 1.000 23.12659 158 PRO A CA 1
ATOM 1012 C C . PRO A 1 177 ? 15.26438 -34.00685 24.23875 1.000 24.78315 158 PRO A C 1
ATOM 1013 O O . PRO A 1 177 ? 14.38783 -34.63718 24.84769 1.000 23.03327 158 PRO A O 1
ATOM 1017 N N . THR A 1 178 ? 15.09060 -32.74551 23.85527 1.000 18.75490 159 THR A N 1
ATOM 1018 C CA . THR A 1 178 ? 13.82970 -32.06458 24.13157 1.000 19.15373 159 THR A CA 1
ATOM 1019 C C . THR A 1 178 ? 12.69852 -32.66005 23.30230 1.000 21.92765 159 THR A C 1
ATOM 1020 O O . THR A 1 178 ? 11.57976 -32.84342 23.80561 1.000 18.84948 159 THR A O 1
ATOM 1024 N N . VAL A 1 179 ? 12.98270 -32.99407 22.03734 1.000 20.29662 160 VAL A N 1
ATOM 1025 C CA . VAL A 1 179 ? 12.01714 -33.71927 21.21458 1.000 20.97994 160 VAL A CA 1
ATOM 1026 C C . VAL A 1 179 ? 11.60915 -35.01227 21.91083 1.000 23.45773 160 VAL A C 1
ATOM 1027 O O . VAL A 1 179 ? 10.41612 -35.34697 21.99638 1.000 20.43157 160 VAL A O 1
ATOM 1031 N N . ARG A 1 180 ? 12.59516 -35.74926 22.43943 1.000 19.59931 161 ARG A N 1
ATOM 1032 C CA . ARG A 1 180 ? 12.29345 -37.01998 23.09416 1.000 23.70296 161 ARG A CA 1
ATOM 1033 C C . ARG A 1 180 ? 11.48782 -36.80128 24.36798 1.000 25.56659 161 ARG A C 1
ATOM 1034 O O . ARG A 1 180 ? 10.58843 -37.58987 24.67298 1.000 23.97959 161 ARG A O 1
ATOM 1042 N N . ALA A 1 181 ? 11.76919 -35.71728 25.10784 1.000 20.22117 162 ALA A N 1
ATOM 1043 C CA . ALA A 1 181 ? 11.02092 -35.46306 26.33753 1.000 23.38974 162 ALA A CA 1
ATOM 1044 C C . ALA A 1 181 ? 9.57565 -35.09191 26.02496 1.000 23.54089 162 ALA A C 1
ATOM 1045 O O . ALA A 1 181 ? 8.64639 -35.56318 26.69180 1.000 22.33065 162 ALA A O 1
ATOM 1047 N N . ILE A 1 182 ? 9.37761 -34.25449 25.00342 1.000 21.04016 163 ILE A N 1
ATOM 1048 C CA . ILE A 1 182 ? 8.03769 -33.91135 24.53833 1.000 20.75437 163 ILE A CA 1
ATOM 1049 C C . ILE A 1 182 ? 7.25942 -35.17714 24.16605 1.000 24.77711 163 ILE A C 1
ATOM 1050 O O . ILE A 1 182 ? 6.11005 -35.36402 24.58471 1.000 23.41481 163 ILE A O 1
ATOM 1055 N N . LYS A 1 183 ? 7.88273 -36.07900 23.39581 1.000 21.34604 164 LYS A N 1
ATOM 1056 C CA . LYS A 1 183 ? 7.19155 -37.31385 23.01994 1.000 23.73907 164 LYS A CA 1
ATOM 1057 C C . LYS A 1 183 ? 6.92047 -38.18084 24.24985 1.000 26.41565 164 LYS A C 1
ATOM 1058 O O . LYS A 1 183 ? 5.82449 -38.74156 24.39419 1.000 22.81434 164 LYS A O 1
ATOM 1064 N N . ALA A 1 184 ? 7.88222 -38.24376 25.18088 1.000 23.75894 165 ALA A N 1
ATOM 1065 C CA . ALA A 1 184 ? 7.70569 -39.05394 26.38214 1.000 21.69635 165 ALA A CA 1
ATOM 1066 C C . ALA A 1 184 ? 6.56424 -38.54107 27.24947 1.000 23.81588 165 ALA A C 1
ATOM 1067 O O . ALA A 1 184 ? 5.91613 -39.33171 27.94147 1.000 22.52650 165 ALA A O 1
ATOM 1069 N N . ALA A 1 185 ? 6.30561 -37.23278 27.22948 1.000 22.05980 166 ALA A N 1
ATOM 1070 C CA . ALA A 1 185 ? 5.19079 -36.64906 27.96448 1.000 24.46605 166 ALA A CA 1
ATOM 1071 C C . ALA A 1 185 ? 3.85756 -36.85037 27.25715 1.000 26.49132 166 ALA A C 1
ATOM 1072 O O . ALA A 1 185 ? 2.84152 -36.33720 27.73642 1.000 26.68824 166 ALA A O 1
ATOM 1074 N N . GLY A 1 186 ? 3.83935 -37.58138 26.14270 1.000 24.82339 167 GLY A N 1
ATOM 1075 C CA . GLY A 1 186 ? 2.60299 -37.88096 25.44632 1.000 22.40125 167 GLY A CA 1
ATOM 1076 C C . GLY A 1 186 ? 2.11624 -36.77299 24.54304 1.000 27.00318 167 GLY A C 1
ATOM 1077 O O . GLY A 1 186 ? 0.92388 -36.73577 24.21683 1.000 27.90820 167 GLY A O 1
ATOM 1078 N N . LEU A 1 187 ? 3.00297 -35.86092 24.13589 1.000 22.13173 168 LEU A N 1
ATOM 1079 C CA . LEU A 1 187 ? 2.62812 -34.65564 23.40539 1.000 23.42925 168 LEU A CA 1
ATOM 1080 C C . LEU A 1 187 ? 2.92398 -34.74501 21.90842 1.000 23.21549 168 LEU A C 1
ATOM 1081 O O . LEU A 1 187 ? 2.84711 -33.72601 21.21727 1.000 27.64161 168 LEU A O 1
ATOM 1086 N N . GLY A 1 188 ? 3.25067 -35.93722 21.38821 1.000 24.37238 169 GLY A N 1
ATOM 1087 C CA . GLY A 1 188 ? 3.47355 -36.11465 19.96123 1.000 21.78779 169 GLY A CA 1
ATOM 1088 C C . GLY A 1 188 ? 4.88979 -35.76770 19.51280 1.000 30.84245 169 GLY A C 1
ATOM 1089 O O . GLY A 1 188 ? 5.81971 -35.60232 20.31307 1.000 27.70848 169 GLY A O 1
ATOM 1090 N N . ASP A 1 189 ? 5.04592 -35.65419 18.18687 1.000 26.72094 170 ASP A N 1
ATOM 1091 C CA . ASP A 1 189 ? 6.34915 -35.50919 17.54869 1.000 26.50804 170 ASP A CA 1
ATOM 1092 C C . ASP A 1 189 ? 6.58771 -34.05225 17.17348 1.000 33.35992 170 ASP A C 1
ATOM 1093 O O . ASP A 1 189 ? 5.91819 -33.51787 16.28759 1.000 37.63322 170 ASP A O 1
ATOM 1098 N N . ALA A 1 190 ? 7.54483 -33.41939 17.84438 1.000 28.83833 171 ALA A N 1
ATOM 1099 C CA . ALA A 1 190 ? 7.97694 -32.06503 17.52916 1.000 25.18005 171 ALA A CA 1
ATOM 1100 C C . ALA A 1 190 ? 9.14654 -32.12706 16.55704 1.000 27.64673 171 ALA A C 1
ATOM 1101 O O . ALA A 1 190 ? 9.94849 -33.06516 16.59086 1.000 25.41213 171 ALA A O 1
ATOM 1103 N N . VAL A 1 191 ? 9.24063 -31.12726 15.67982 1.000 22.81147 172 VAL A N 1
ATOM 1104 C CA . VAL A 1 191 ? 10.29676 -31.09171 14.67531 1.000 21.18252 172 VAL A CA 1
ATOM 1105 C C . VAL A 1 191 ? 10.97538 -29.72829 14.72234 1.000 27.27068 172 VAL A C 1
ATOM 1106 O O . VAL A 1 191 ? 10.32280 -28.68711 14.53828 1.000 24.63535 172 VAL A O 1
ATOM 1110 N N . HIS A 1 192 ? 12.27553 -29.73706 15.01548 1.000 25.83389 173 HIS A N 1
ATOM 1111 C CA . HIS A 1 192 ? 13.05067 -28.50552 15.13275 1.000 24.35707 173 HIS A CA 1
ATOM 1112 C C . HIS A 1 192 ? 12.95037 -27.70155 13.83683 1.000 26.01317 173 HIS A C 1
ATOM 1113 O O . HIS A 1 192 ? 13.17552 -28.23387 12.75006 1.000 28.06277 173 HIS A O 1
ATOM 1120 N N . GLY A 1 193 ? 12.57258 -26.42825 13.94380 1.000 25.66783 174 GLY A N 1
ATOM 1121 C CA . GLY A 1 193 ? 12.49935 -25.55621 12.78227 1.000 24.92609 174 GLY A CA 1
ATOM 1122 C C . GLY A 1 193 ? 11.17503 -25.57833 12.04802 1.000 28.65181 174 GLY A C 1
ATOM 1123 O O . GLY A 1 193 ? 10.95382 -24.73385 11.16896 1.000 25.82909 174 GLY A O 1
ATOM 1124 N N . GLN A 1 194 ? 10.29484 -26.52069 12.37873 1.000 25.51642 175 GLN A N 1
ATOM 1125 C CA . GLN A 1 194 ? 8.96722 -26.62426 11.78423 1.000 28.54729 175 GLN A CA 1
ATOM 1126 C C . GLN A 1 194 ? 7.89155 -26.47315 12.85105 1.000 25.53475 175 GLN A C 1
ATOM 1127 O O . GLN A 1 194 ? 7.05338 -25.57252 12.76257 1.000 25.35832 175 GLN A O 1
ATOM 1133 N N . THR A 1 195 ? 7.90157 -27.32656 13.87097 1.000 24.38313 176 THR A N 1
ATOM 1134 C CA . THR A 1 195 ? 6.94842 -27.26177 14.96864 1.000 23.08337 176 THR A CA 1
ATOM 1135 C C . THR A 1 195 ? 7.65586 -27.16673 16.31958 1.000 23.61723 176 THR A C 1
ATOM 1136 O O . THR A 1 195 ? 7.01434 -27.33352 17.36507 1.000 23.04384 176 THR A O 1
ATOM 1140 N N . LEU A 1 196 ? 8.96199 -26.91641 16.32871 1.000 21.24131 177 LEU A N 1
ATOM 1141 C CA . LEU A 1 196 ? 9.69624 -26.68847 17.56993 1.000 20.41699 177 LEU A CA 1
ATOM 1142 C C . LEU A 1 196 ? 10.69643 -25.56845 17.34580 1.000 24.77757 177 LEU A C 1
ATOM 1143 O O . LEU A 1 196 ? 11.53503 -25.65906 16.43877 1.000 23.17848 177 LEU A O 1
ATOM 1148 N N . PHE A 1 197 ? 10.62072 -24.52807 18.17956 1.000 20.12846 178 PHE A N 1
ATOM 1149 C CA . PHE A 1 197 ? 11.52659 -23.38757 18.11015 1.000 18.64226 178 PHE A CA 1
ATOM 1150 C C . PHE A 1 197 ? 12.12346 -23.15389 19.48910 1.000 20.47380 178 PHE A C 1
ATOM 1151 O O . PHE A 1 197 ? 11.39487 -23.13225 20.48922 1.000 17.60612 178 PHE A O 1
ATOM 1159 N N . LEU A 1 198 ? 13.44595 -22.98306 19.53592 1.000 18.35471 179 LEU A N 1
ATOM 1160 C CA . LEU A 1 198 ? 14.19636 -23.01935 20.77855 1.000 17.92439 179 LEU A CA 1
ATOM 1161 C C . LEU A 1 198 ? 15.08872 -21.79615 20.90788 1.000 20.30866 179 LEU A C 1
ATOM 1162 O O . LEU A 1 198 ? 15.42487 -21.12064 19.92589 1.000 17.73101 179 LEU A O 1
ATOM 1167 N N . SER A 1 199 ? 15.49344 -21.53809 22.14400 1.000 20.17735 180 SER A N 1
ATOM 1168 C CA . SER A 1 199 ? 16.41997 -20.44856 22.40257 1.000 19.32494 180 SER A CA 1
ATOM 1169 C C . SER A 1 199 ? 17.72969 -20.70691 21.67179 1.000 20.91927 180 SER A C 1
ATOM 1170 O O . SER A 1 199 ? 18.29897 -21.80188 21.75313 1.000 20.70943 180 SER A O 1
ATOM 1173 N N . GLY A 1 200 ? 18.20595 -19.70518 20.94470 1.000 19.83581 181 GLY A N 1
ATOM 1174 C CA . GLY A 1 200 ? 19.35623 -19.88666 20.09176 1.000 19.99349 181 GLY A CA 1
ATOM 1175 C C . GLY A 1 200 ? 19.02052 -20.08839 18.62502 1.000 20.04603 181 GLY A C 1
ATOM 1176 O O . GLY A 1 200 ? 19.92496 -19.97650 17.77701 1.000 21.49786 181 GLY A O 1
ATOM 1177 N N . ASP A 1 201 ? 17.75260 -20.35768 18.29715 1.000 19.02767 182 ASP A N 1
ATOM 1178 C CA . ASP A 1 201 ? 17.35799 -20.43007 16.88927 1.000 22.43496 182 ASP A CA 1
ATOM 1179 C C . ASP A 1 201 ? 17.48345 -19.08039 16.20728 1.000 23.34193 182 ASP A C 1
ATOM 1180 O O . ASP A 1 201 ? 17.47175 -19.01875 14.97378 1.000 24.81601 182 ASP A O 1
ATOM 1185 N N . ASP A 1 202 ? 17.58851 -18.00386 16.99101 1.000 20.77337 183 ASP A N 1
ATOM 1186 C CA . ASP A 1 202 ? 17.98028 -16.68524 16.51342 1.000 22.48836 183 ASP A CA 1
ATOM 1187 C C . ASP A 1 202 ? 18.90131 -16.06531 17.56124 1.000 21.82915 183 ASP A C 1
ATOM 1188 O O . ASP A 1 202 ? 19.22865 -16.68680 18.58081 1.000 19.96873 183 ASP A O 1
ATOM 1193 N N . ALA A 1 203 ? 19.31790 -14.82672 17.31269 1.000 21.01707 184 ALA A N 1
ATOM 1194 C CA . ALA A 1 203 ? 20.24930 -14.13881 18.19605 1.000 23.66654 184 ALA A CA 1
ATOM 1195 C C . ALA A 1 203 ? 19.54582 -13.30483 19.26312 1.000 20.84448 184 ALA A C 1
ATOM 1196 O O . ALA A 1 203 ? 20.14816 -12.36391 19.77238 1.000 22.44692 184 ALA A O 1
ATOM 1198 N N . MET A 1 204 ? 18.28764 -13.62144 19.60453 1.000 23.03600 185 MET A N 1
ATOM 1199 C CA . MET A 1 204 ? 17.51352 -12.85984 20.58614 1.000 21.79420 185 MET A CA 1
ATOM 1200 C C . MET A 1 204 ? 17.56489 -13.46254 21.99566 1.000 22.60021 185 MET A C 1
ATOM 1201 O O . MET A 1 204 ? 16.88583 -12.96082 22.90116 1.000 19.81111 185 MET A O 1
ATOM 1206 N N . GLY A 1 205 ? 18.29641 -14.54748 22.19894 1.000 22.98493 186 GLY A N 1
ATOM 1207 C CA . GLY A 1 205 ? 18.38805 -15.09786 23.55072 1.000 23.22240 186 GLY A CA 1
ATOM 1208 C C . GLY A 1 205 ? 17.04791 -15.62132 24.04433 1.000 23.08096 186 GLY A C 1
ATOM 1209 O O . GLY A 1 205 ? 16.35969 -16.39534 23.36261 1.000 22.08066 186 GLY A O 1
ATOM 1210 N N . SER A 1 206 ? 16.66500 -15.19648 25.24936 1.000 22.10825 187 SER A N 1
ATOM 1211 C CA . SER A 1 206 ? 15.42521 -15.67340 25.85628 1.000 26.17342 187 SER A CA 1
ATOM 1212 C C . SER A 1 206 ? 14.20043 -14.91345 25.36538 1.000 19.15286 187 SER A C 1
ATOM 1213 O O . SER A 1 206 ? 13.06978 -15.30657 25.68465 1.000 19.82314 187 SER A O 1
ATOM 1216 N N . ARG A 1 207 ? 14.40854 -13.83448 24.61832 1.000 18.91097 188 ARG A N 1
ATOM 1217 C CA . ARG A 1 207 ? 13.31985 -13.12347 23.97034 1.000 20.43831 188 ARG A CA 1
ATOM 1218 C C . ARG A 1 207 ? 12.67484 -14.02241 22.92187 1.000 20.60047 188 ARG A C 1
ATOM 1219 O O . ARG A 1 207 ? 13.35226 -14.55338 22.03141 1.000 22.09612 188 ARG A O 1
ATOM 1221 N N . LYS A 1 208 ? 11.36523 -14.20081 23.03154 1.000 17.22355 189 LYS A N 1
ATOM 1222 C CA . LYS A 1 208 ? 10.63660 -15.10587 22.15682 1.000 19.15111 189 LYS A CA 1
ATOM 1223 C C . LYS A 1 208 ? 9.89666 -14.40304 21.02470 1.000 20.15908 189 LYS A C 1
ATOM 1224 O O . LYS A 1 208 ? 9.27945 -15.08649 20.19622 1.000 20.22041 189 LYS A O 1
ATOM 1230 N N . ASP A 1 209 ? 9.92387 -13.06579 20.97120 1.000 18.35549 190 ASP A N 1
ATOM 1231 C CA . ASP A 1 209 ? 9.16693 -12.34923 19.94245 1.000 19.96847 190 ASP A CA 1
ATOM 1232 C C . ASP A 1 209 ? 9.63802 -12.70654 18.53157 1.000 21.36882 190 ASP A C 1
ATOM 1233 O O . ASP A 1 209 ? 8.83389 -12.74295 17.59229 1.000 22.04829 190 ASP A O 1
ATOM 1238 N N . GLY A 1 210 ? 10.94579 -12.91179 18.35061 1.000 20.98925 191 GLY A N 1
ATOM 1239 C CA . GLY A 1 210 ? 11.45287 -13.26231 17.02893 1.000 20.81399 191 GLY A CA 1
ATOM 1240 C C . GLY A 1 210 ? 10.89437 -14.58868 16.54572 1.000 22.21886 191 GLY A C 1
ATOM 1241 O O . GLY A 1 210 ? 10.42479 -14.70970 15.41102 1.00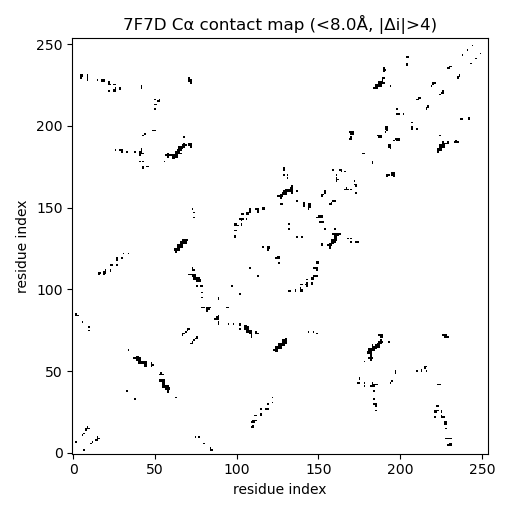0 22.46431 191 GLY A O 1
ATOM 1242 N N . ARG A 1 211 ? 10.91017 -15.59906 17.41492 1.000 20.67434 192 ARG A N 1
ATOM 1243 C CA . ARG A 1 211 ? 10.33168 -16.87646 17.02604 1.000 21.46181 192 ARG A CA 1
ATOM 1244 C C . ARG A 1 211 ? 8.82938 -16.75187 16.81308 1.000 21.53994 192 ARG A C 1
ATOM 1245 O O . ARG A 1 211 ? 8.28692 -17.35253 15.88216 1.000 23.76066 192 ARG A O 1
ATOM 1253 N N . ARG A 1 212 ? 8.14100 -15.95359 17.63918 1.000 20.63385 193 ARG A N 1
ATOM 1254 C CA . ARG A 1 212 ? 6.70782 -15.75741 17.42075 1.000 21.76709 193 ARG A CA 1
ATOM 1255 C C . ARG A 1 212 ? 6.44602 -15.15165 16.04766 1.000 23.56831 193 ARG A C 1
ATOM 1256 O O . ARG A 1 212 ? 5.48670 -15.53144 15.37165 1.000 22.36474 193 ARG A O 1
ATOM 1264 N N . ALA A 1 213 ? 7.29153 -14.20823 15.61609 1.000 20.74140 194 ALA A N 1
ATOM 1265 C CA . ALA A 1 213 ? 7.08211 -13.58934 14.31188 1.000 21.41598 194 ALA A CA 1
ATOM 1266 C C . ALA A 1 213 ? 7.29512 -14.60143 13.19118 1.000 26.46554 194 ALA A C 1
ATOM 1267 O O . ALA A 1 213 ? 6.53495 -14.62220 12.21406 1.000 22.40573 194 ALA A O 1
ATOM 1269 N N . THR A 1 214 ? 8.30169 -15.47208 13.32841 1.000 22.20596 195 THR A N 1
ATOM 1270 C CA . THR A 1 214 ? 8.48804 -16.52974 12.33989 1.000 25.75334 195 THR A CA 1
ATOM 1271 C C . THR A 1 214 ? 7.26870 -17.44321 12.28194 1.000 26.04519 195 THR A C 1
ATOM 1272 O O . THR A 1 214 ? 6.76506 -17.75234 11.19774 1.000 24.13270 195 THR A O 1
ATOM 1276 N N . ILE A 1 215 ? 6.75809 -17.86477 13.44209 1.000 25.09784 196 ILE A N 1
ATOM 1277 C CA . ILE A 1 215 ? 5.58711 -18.74252 13.44745 1.000 23.14591 196 ILE A CA 1
ATOM 1278 C C . ILE A 1 215 ? 4.38468 -18.03980 12.82428 1.000 26.21380 196 ILE A C 1
ATOM 1279 O O . ILE A 1 215 ? 3.66999 -18.61205 11.99151 1.000 24.06392 196 ILE A O 1
ATOM 1284 N N . ALA A 1 216 ? 4.13025 -16.79281 13.24010 1.000 21.46565 197 ALA A N 1
ATOM 1285 C CA . ALA A 1 216 ? 2.96273 -16.07272 12.75260 1.000 26.55778 197 ALA A CA 1
ATOM 1286 C C . ALA A 1 216 ? 3.04634 -15.79640 11.25899 1.000 27.45156 197 ALA A C 1
ATOM 1287 O O . ALA A 1 216 ? 2.00854 -15.58235 10.62338 1.000 29.60724 197 ALA A O 1
ATOM 1289 N N . ALA A 1 217 ? 4.25375 -15.78040 10.68470 1.000 26.15826 198 ALA A N 1
ATOM 1290 C CA . ALA A 1 217 ? 4.36276 -15.58348 9.24236 1.000 31.14415 198 ALA A CA 1
ATOM 1291 C C . ALA A 1 217 ? 3.95769 -16.82725 8.45994 1.000 32.11496 198 ALA A C 1
ATOM 1292 O O . ALA A 1 217 ? 3.57034 -16.70836 7.29537 1.000 32.44433 198 ALA A O 1
ATOM 1294 N N . ARG A 1 218 ? 4.01846 -18.00915 9.07263 1.000 28.06633 199 ARG A N 1
ATOM 1295 C CA . ARG A 1 218 ? 3.64035 -19.24799 8.40221 1.000 30.67562 199 ARG A CA 1
ATOM 1296 C C . ARG A 1 218 ? 2.23602 -19.72336 8.74268 1.000 31.86276 199 ARG A C 1
ATOM 1297 O O . ARG A 1 218 ? 1.59910 -20.37905 7.91205 1.000 32.14838 199 ARG A O 1
ATOM 1305 N N . TYR A 1 219 ? 1.74165 -19.42513 9.94367 1.000 28.70862 200 TYR A N 1
ATOM 1306 C CA . TYR A 1 219 ? 0.47763 -19.96859 10.41330 1.000 29.88298 200 TYR A CA 1
ATOM 1307 C C . TYR A 1 219 ? -0.44747 -18.85885 10.87449 1.000 31.91817 200 TYR A C 1
ATOM 1308 O O . TYR A 1 219 ? -0.01827 -17.75992 11.24455 1.000 29.39227 200 TYR A O 1
ATOM 1317 N N . CYS A 1 220 ? -1.73128 -19.18274 10.87596 1.000 28.02726 201 CYS A N 1
ATOM 1318 C CA . CYS A 1 220 ? -2.72072 -18.39088 11.58900 1.000 29.33509 201 CYS A CA 1
ATOM 1319 C C . CYS A 1 220 ? -2.81339 -18.99702 12.98002 1.000 28.60843 201 CYS A C 1
ATOM 1320 O O . CYS A 1 220 ? -3.45268 -20.03592 13.16695 1.000 26.37698 201 CYS A O 1
ATOM 1323 N N . VAL A 1 221 ? -2.14250 -18.37810 13.95356 1.000 26.08821 202 VAL A N 1
ATOM 1324 C CA . VAL A 1 221 ? -2.10525 -18.92327 15.31205 1.000 26.06341 202 VAL A CA 1
ATOM 1325 C C . VAL A 1 221 ? -3.37131 -18.47841 16.03566 1.000 27.95274 202 VAL A C 1
ATOM 1326 O O . VAL A 1 221 ? -3.54689 -17.29131 16.33637 1.000 23.29731 202 VAL A O 1
ATOM 1330 N N . ILE A 1 222 ? -4.25497 -19.43808 16.32542 1.000 24.98135 203 ILE A N 1
ATOM 1331 C CA . ILE A 1 222 ? -5.55331 -19.13131 16.91962 1.000 25.82040 203 ILE A CA 1
ATOM 1332 C C . ILE A 1 222 ? -5.57741 -19.34132 18.43299 1.000 25.38984 203 ILE A C 1
ATOM 1333 O O . ILE A 1 222 ? -6.58915 -19.00946 19.07461 1.000 24.86594 203 ILE A O 1
ATOM 1338 N N . ALA A 1 223 ? -4.50655 -19.86830 19.02320 1.000 20.21453 204 ALA A N 1
ATOM 1339 C CA . ALA A 1 223 ? -4.42096 -19.99524 20.47616 1.000 21.41640 204 ALA A CA 1
ATOM 1340 C C . ALA A 1 223 ? -2.95314 -20.11516 20.86807 1.000 20.46567 204 ALA A C 1
ATOM 1341 O O . ALA A 1 223 ? -2.14146 -20.67124 20.12162 1.000 19.54950 204 ALA A O 1
ATOM 1343 N N . MET A 1 224 ? -2.61271 -19.57954 22.03430 1.000 18.23874 205 MET A N 1
ATOM 1344 C CA . MET A 1 224 ? -1.22660 -19.61950 22.48390 1.000 21.19434 205 MET A CA 1
ATOM 1345 C C . MET A 1 224 ? -1.24550 -19.85712 23.99293 1.000 20.83718 205 MET A C 1
ATOM 1346 O O . MET A 1 224 ? -1.96064 -19.14900 24.71304 1.000 20.12983 205 MET A O 1
ATOM 1351 N N . GLY A 1 225 ? -0.48089 -20.84575 24.46919 1.000 19.78626 206 GLY A N 1
ATOM 1352 C CA . GLY A 1 225 ? -0.45117 -21.19694 25.88380 1.000 16.98419 206 GLY A CA 1
ATOM 1353 C C . GLY A 1 225 ? 0.91644 -20.96287 26.51178 1.000 19.32642 206 GLY A C 1
ATOM 1354 O O . GLY A 1 225 ? 1.95102 -21.09544 25.85084 1.000 16.24577 206 GLY A O 1
ATOM 1355 N N . GLY A 1 226 ? 0.91787 -20.60831 27.79827 1.000 15.51372 207 GLY A N 1
ATOM 1356 C CA . GLY A 1 226 ? 2.17187 -20.34713 28.49681 1.000 15.75322 207 GLY A CA 1
ATOM 1357 C C . GLY A 1 226 ? 1.96529 -20.19815 29.98860 1.000 15.35658 207 GLY A C 1
ATOM 1358 O O . GLY A 1 226 ? 0.85073 -19.94644 30.46278 1.000 17.04405 207 GLY A O 1
ATOM 1359 N N . ASP A 1 227 ? 3.06202 -20.35472 30.72922 1.000 14.92556 208 ASP A N 1
ATOM 1360 C CA . ASP A 1 227 ? 3.05877 -20.14788 32.17491 1.000 15.50322 208 ASP A CA 1
ATOM 1361 C C . ASP A 1 227 ? 3.75167 -18.85258 32.58811 1.000 19.91887 208 ASP A C 1
ATOM 1362 O O . ASP A 1 227 ? 3.67191 -18.47302 33.76555 1.000 19.24328 208 ASP A O 1
ATOM 1367 N N . GLN A 1 228 ? 4.40475 -18.16270 31.65301 1.000 17.15134 209 GLN A N 1
ATOM 1368 C CA . GLN A 1 228 ? 5.13313 -16.92185 31.90090 1.000 17.89300 209 GLN A CA 1
ATOM 1369 C C . GLN A 1 228 ? 4.64661 -15.85523 30.92482 1.000 17.00875 209 GLN A C 1
ATOM 1370 O O . GLN A 1 228 ? 4.30916 -16.16403 29.78431 1.000 16.87930 209 GLN A O 1
ATOM 1376 N N . LEU A 1 229 ? 4.62741 -14.59181 31.36264 1.000 14.34292 210 LEU A N 1
ATOM 1377 C CA . LEU A 1 229 ? 4.09829 -13.53914 30.49245 1.000 17.47752 210 LEU A CA 1
ATOM 1378 C C . LEU A 1 229 ? 4.94108 -13.38606 29.22797 1.000 18.00907 210 LEU A C 1
ATOM 1379 O O . LEU A 1 229 ? 4.42341 -12.98492 28.17731 1.000 18.18660 210 LEU A O 1
ATOM 1384 N N . GLY A 1 230 ? 6.23333 -13.71045 29.29945 1.000 17.34942 211 GLY A N 1
ATOM 1385 C CA . GLY A 1 230 ? 7.06451 -13.70209 28.10075 1.000 17.98412 211 GLY A CA 1
ATOM 1386 C C . GLY A 1 230 ? 6.69871 -14.76664 27.07440 1.000 20.86648 211 GLY A C 1
ATOM 1387 O O . GLY A 1 230 ? 7.22064 -14.72918 25.95356 1.000 17.41443 211 GLY A O 1
ATOM 1388 N N . ASP A 1 231 ? 5.81599 -15.70199 27.42985 1.000 15.82348 212 ASP A N 1
ATOM 1389 C CA . ASP A 1 231 ? 5.26764 -16.65536 26.47678 1.000 16.75250 212 ASP A CA 1
ATOM 1390 C C . ASP A 1 231 ? 4.15382 -16.05569 25.64035 1.000 19.58225 212 ASP A C 1
ATOM 1391 O O . ASP A 1 231 ? 3.60087 -16.75144 24.76919 1.000 16.87613 212 ASP A O 1
ATOM 1396 N N . PHE A 1 232 ? 3.79220 -14.80290 25.91715 1.000 18.52341 213 PHE A N 1
ATOM 1397 C CA . PHE A 1 232 ? 2.81922 -14.06281 25.12307 1.000 19.52995 213 PHE A CA 1
ATOM 1398 C C . PHE A 1 232 ? 3.41502 -12.81695 24.49712 1.000 18.51962 213 PHE A C 1
ATOM 1399 O O . PHE A 1 232 ? 3.15633 -12.54786 23.32336 1.000 21.64776 213 PHE A O 1
ATOM 1407 N N . SER A 1 233 ? 4.24762 -12.07495 25.22925 1.000 20.17908 214 SER A N 1
ATOM 1408 C CA . SER A 1 233 ? 4.97999 -10.96292 24.63566 1.000 20.65596 214 SER A CA 1
ATOM 1409 C C . SER A 1 233 ? 6.24436 -10.69410 25.43850 1.000 21.47975 214 SER A C 1
ATOM 1410 O O . SER A 1 233 ? 6.20983 -10.73075 26.67078 1.000 22.48754 214 SER A O 1
ATOM 1413 N N . ASP A 1 234 ? 7.35710 -10.41201 24.73759 1.000 18.50974 215 ASP A N 1
ATOM 1414 C CA . ASP A 1 234 ? 8.56821 -9.95703 25.41838 1.000 18.46951 215 ASP A CA 1
ATOM 1415 C C . ASP A 1 234 ? 8.37945 -8.59031 26.06154 1.000 22.70904 215 ASP A C 1
ATOM 1416 O O . ASP A 1 234 ? 9.22023 -8.17334 26.86506 1.000 22.43340 215 ASP A O 1
ATOM 1421 N N . LEU A 1 235 ? 7.31712 -7.87656 25.70375 1.000 18.81465 216 LEU A N 1
ATOM 1422 C CA . LEU A 1 235 ? 7.12291 -6.53034 26.21184 1.000 23.09443 216 LEU A CA 1
ATOM 1423 C C . LEU A 1 235 ? 6.77436 -6.52094 27.69860 1.000 22.58292 216 LEU A C 1
ATOM 1424 O O . LEU A 1 235 ? 6.90761 -5.48090 28.34183 1.000 25.63982 216 LEU A O 1
ATOM 1429 N N . PHE A 1 236 ? 6.35449 -7.65607 28.25952 1.000 18.13376 217 PHE A N 1
ATOM 1430 C CA . PHE A 1 236 ? 6.15411 -7.75251 29.69663 1.000 18.29225 217 PHE A CA 1
ATOM 1431 C C . PHE A 1 236 ? 7.46869 -7.79791 30.46930 1.000 24.92346 217 PHE A C 1
ATOM 1432 O O . PHE A 1 236 ? 7.45556 -7.61700 31.69268 1.000 23.17862 217 PHE A O 1
ATOM 1440 N N . ASN A 1 237 ? 8.59386 -8.04907 29.80527 1.000 21.43117 218 ASN A N 1
ATOM 1441 C CA . ASN A 1 237 ? 9.85632 -8.28570 30.49523 1.000 24.55049 218 ASN A CA 1
ATOM 1442 C C . ASN A 1 237 ? 10.91684 -7.30030 30.02985 1.000 22.27839 218 ASN A C 1
ATOM 1443 O O . ASN A 1 237 ? 10.66842 -6.44557 29.19059 1.000 19.64838 218 ASN A O 1
ATOM 1448 N N . GLY A 1 238 ? 12.11670 -7.43826 30.58920 1.000 27.44794 219 GLY A N 1
ATOM 1449 C CA . GLY A 1 238 ? 13.22581 -6.58734 30.18899 1.000 27.20813 219 GLY A CA 1
ATOM 1450 C C . GLY A 1 238 ? 13.11176 -5.15123 30.65101 1.000 33.84209 219 GLY A C 1
ATOM 1451 O O . GLY A 1 238 ? 13.67389 -4.25811 30.01323 1.000 29.28310 219 GLY A O 1
ATOM 1452 N N . GLY A 1 239 ? 12.38918 -4.89560 31.74065 1.000 29.91156 220 GLY A N 1
ATOM 1453 C CA . GLY A 1 239 ? 12.17590 -3.53284 32.17294 1.000 30.92158 220 GLY A CA 1
ATOM 1454 C C . GLY A 1 239 ? 11.06862 -3.39385 33.19901 1.000 29.93974 220 GLY A C 1
ATOM 1455 O O . GLY A 1 239 ? 11.30568 -3.05899 34.36212 1.000 25.96212 220 GLY A O 1
ATOM 1456 N N . PRO A 1 240 ? 9.83595 -3.66636 32.78531 1.000 28.41465 221 PRO A N 1
ATOM 1457 C CA . PRO A 1 240 ? 8.69330 -3.44361 33.67654 1.000 25.00034 221 PRO A CA 1
ATOM 1458 C C . PRO A 1 240 ? 8.87687 -4.09709 35.04171 1.000 26.01084 221 PRO A C 1
ATOM 1459 O O . PRO A 1 240 ? 9.34347 -5.23851 35.16004 1.000 23.83857 221 PRO A O 1
ATOM 1463 N N . SER A 1 241 ? 8.51223 -3.34308 36.08232 1.000 23.25816 222 SER A N 1
ATOM 1464 C CA . SER A 1 241 ? 8.55019 -3.83538 37.44984 1.000 19.74546 222 SER A CA 1
ATOM 1465 C C . SER A 1 241 ? 7.44527 -4.85837 37.69177 1.000 22.24005 222 SER A C 1
ATOM 1466 O O . SER A 1 241 ? 6.55265 -5.07567 36.86128 1.000 19.93234 222 SER A O 1
ATOM 1469 N N . VAL A 1 242 ? 7.52832 -5.48784 38.86940 1.000 20.90956 223 VAL A N 1
ATOM 1470 C CA . VAL A 1 242 ? 6.52538 -6.45499 39.29880 1.000 20.50449 223 VAL A CA 1
ATOM 1471 C C . VAL A 1 242 ? 5.12931 -5.85337 39.21607 1.000 20.08714 223 VAL A C 1
ATOM 1472 O O . VAL A 1 242 ? 4.21725 -6.45148 38.63278 1.000 17.31169 223 VAL A O 1
ATOM 1476 N N . THR A 1 243 ? 4.94532 -4.64392 39.76126 1.000 18.71765 224 THR A N 1
ATOM 1477 C CA A THR A 1 243 ? 3.61020 -4.05007 39.76785 0.656 20.50005 224 THR A CA 1
ATOM 1478 C CA B THR A 1 243 ? 3.61448 -4.04435 39.77190 0.344 20.79976 224 THR A CA 1
ATOM 1479 C C . THR A 1 243 ? 3.21115 -3.57316 38.37776 1.000 23.67541 224 THR A C 1
ATOM 1480 O O . THR A 1 243 ? 2.03632 -3.67290 38.00421 1.000 19.79616 224 THR A O 1
ATOM 1487 N N . ALA A 1 244 ? 4.16794 -3.07614 37.58705 1.000 19.36241 225 ALA A N 1
ATOM 1488 C CA . ALA A 1 244 ? 3.84547 -2.68193 36.21974 1.000 19.78773 225 ALA A CA 1
ATOM 1489 C C . ALA A 1 244 ? 3.36371 -3.88206 35.39505 1.000 21.45433 225 ALA A C 1
ATOM 1490 O O . ALA A 1 244 ? 2.37828 -3.77515 34.65505 1.000 19.23117 225 ALA A O 1
ATOM 1492 N N . ARG A 1 245 ? 4.03997 -5.03416 35.50995 1.000 18.21590 226 ARG A N 1
ATOM 1493 C CA . ARG A 1 245 ? 3.63050 -6.19109 34.71745 1.000 17.58490 226 ARG A CA 1
ATOM 1494 C C . ARG A 1 245 ? 2.22795 -6.65708 35.10967 1.000 19.09995 226 ARG A C 1
ATOM 1495 O O . ARG A 1 245 ? 1.43995 -7.07562 34.25424 1.000 19.91932 226 ARG A O 1
ATOM 1503 N N . ARG A 1 246 ? 1.90160 -6.62825 36.40279 1.000 18.68619 227 ARG A N 1
ATOM 1504 C CA . ARG A 1 246 ? 0.56208 -7.05162 36.79690 1.000 18.30587 227 ARG A CA 1
ATOM 1505 C C . ARG A 1 246 ? -0.48960 -6.10162 36.24442 1.000 18.71698 227 ARG A C 1
ATOM 1506 O O . ARG A 1 246 ? -1.53095 -6.54014 35.74896 1.000 21.33058 227 ARG A O 1
ATOM 1514 N N . ALA A 1 247 ? -0.23828 -4.79461 36.32193 1.000 18.45560 228 ALA A N 1
ATOM 1515 C CA . ALA A 1 247 ? -1.16977 -3.84575 35.73071 1.000 22.03418 228 ALA A CA 1
ATOM 1516 C C . ALA A 1 247 ? -1.30402 -4.07896 34.22829 1.000 24.48808 228 ALA A C 1
ATOM 1517 O O . ALA A 1 247 ? -2.40502 -3.96095 33.66936 1.000 19.86103 228 ALA A O 1
ATOM 1519 N N . ALA A 1 248 ? -0.19973 -4.43245 33.55790 1.000 19.20038 229 ALA A N 1
ATOM 1520 C CA . ALA A 1 248 ? -0.27022 -4.57015 32.10807 1.000 21.58602 229 ALA A CA 1
ATOM 1521 C C . ALA A 1 248 ? -1.23353 -5.68103 31.69947 1.000 20.95612 229 ALA A C 1
ATOM 1522 O O . ALA A 1 248 ? -1.86750 -5.58610 30.64385 1.000 21.61333 229 ALA A O 1
ATOM 1524 N N . THR A 1 249 ? -1.39403 -6.71602 32.53208 1.000 19.90293 230 THR A N 1
ATOM 1525 C CA . THR A 1 249 ? -2.32164 -7.78832 32.17861 1.000 23.47258 230 THR A CA 1
ATOM 1526 C C . THR A 1 249 ? -3.76956 -7.30923 32.16823 1.000 25.70388 230 THR A C 1
ATOM 1527 O O . THR A 1 249 ? -4.63120 -7.98530 31.59271 1.000 21.78928 230 THR A O 1
ATOM 1531 N N . MET A 1 250 ? -4.04145 -6.14144 32.75405 1.000 24.24600 231 MET A N 1
ATOM 1532 C CA . MET A 1 250 ? -5.37875 -5.57245 32.81569 1.000 25.18656 231 MET A CA 1
ATOM 1533 C C . MET A 1 250 ? -5.57786 -4.39598 31.87546 1.000 26.84151 231 MET A C 1
ATOM 1534 O O . MET A 1 250 ? -6.65556 -3.79768 31.88064 1.000 29.86088 231 MET A O 1
ATOM 1539 N N . GLN A 1 251 ? -4.57478 -4.02997 31.08936 1.000 24.73043 232 GLN A N 1
ATOM 1540 C CA . GLN A 1 251 ? -4.83948 -3.16830 29.95073 1.000 29.62417 232 GLN A CA 1
ATOM 1541 C C . GLN A 1 251 ? -5.95358 -3.82383 29.11634 1.000 36.04457 232 GLN A C 1
ATOM 1542 O O . GLN A 1 251 ? -5.90945 -5.04804 28.88682 1.000 27.87207 232 GLN A O 1
ATOM 1548 N N . PRO A 1 252 ? -6.97464 -3.06736 28.67872 1.000 35.76761 233 PRO A N 1
ATOM 1549 C CA . PRO A 1 252 ? -8.18271 -3.73602 28.15723 1.000 33.25702 233 PRO A CA 1
ATOM 1550 C C . PRO A 1 252 ? -7.93621 -4.61432 26.94658 1.000 29.19897 233 PRO A C 1
ATOM 1551 O O . PRO A 1 252 ? -8.49180 -5.71630 26.88516 1.000 28.52951 233 PRO A O 1
ATOM 1555 N N . ALA A 1 253 ? -7.12413 -4.17005 25.98245 1.000 25.90146 234 ALA A N 1
ATOM 1556 C CA . ALA A 1 253 ? -6.85446 -4.99896 24.82026 1.000 32.26152 234 ALA A CA 1
ATOM 1557 C C . ALA A 1 253 ? -5.99741 -6.21643 25.16734 1.000 31.09005 234 ALA A C 1
ATOM 1558 O O . ALA A 1 253 ? -6.00910 -7.19771 24.41877 1.000 29.18416 234 ALA A O 1
ATOM 1560 N N . ILE A 1 254 ? -5.25768 -6.18211 26.28034 1.000 27.62363 235 ILE A N 1
ATOM 1561 C CA . ILE A 1 254 ? -4.55685 -7.37944 26.74023 1.000 21.68650 235 ILE A CA 1
ATOM 1562 C C . ILE A 1 254 ? -5.49525 -8.25529 27.55974 1.000 25.19329 235 ILE A C 1
ATOM 1563 O O . ILE A 1 254 ? -5.50839 -9.48816 27.42006 1.000 20.81290 235 ILE A O 1
ATOM 1568 N N . ALA A 1 255 ? -6.30025 -7.62173 28.42003 1.000 24.36176 236 ALA A N 1
ATOM 1569 C CA . ALA A 1 255 ? -7.19137 -8.35544 29.30986 1.000 23.87949 236 ALA A CA 1
ATOM 1570 C C . ALA A 1 255 ? -8.16194 -9.22629 28.52108 1.000 25.55976 236 ALA A C 1
ATOM 1571 O O . ALA A 1 255 ? -8.47228 -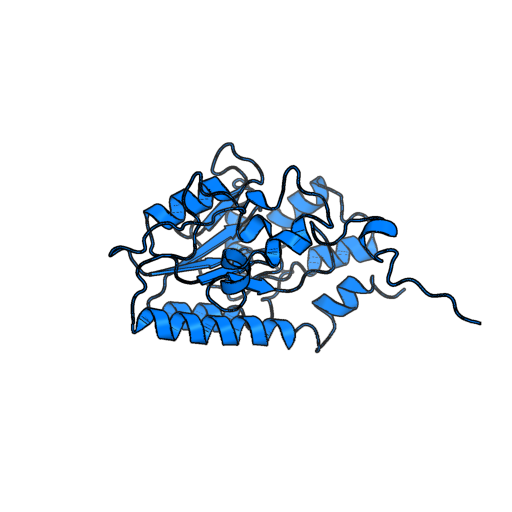10.34738 28.93319 1.000 24.12204 236 ALA A O 1
ATOM 1573 N N . GLN A 1 256 ? -8.63398 -8.72896 27.37140 1.000 24.22302 237 GLN A N 1
ATOM 1574 C CA . GLN A 1 256 ? -9.55406 -9.48579 26.52845 1.000 29.96469 237 GLN A CA 1
ATOM 1575 C C . GLN A 1 256 ? -8.96445 -10.81783 26.05183 1.000 24.77792 237 GLN A C 1
ATOM 1576 O O . GLN A 1 256 ? -9.72843 -11.70968 25.65290 1.000 25.60658 237 GLN A O 1
ATOM 1582 N N . MET A 1 257 ? -7.63388 -10.98520 26.10082 1.000 22.11232 238 MET A N 1
ATOM 1583 C CA . MET A 1 257 ? -7.01600 -12.19807 25.55799 1.000 22.02242 238 MET A CA 1
ATOM 1584 C C . MET A 1 257 ? -7.10577 -13.38908 26.49963 1.000 21.18164 238 MET A C 1
ATOM 1585 O O . MET A 1 257 ? -7.06240 -14.53413 26.03008 1.000 18.43626 238 MET A O 1
ATOM 1590 N N . TRP A 1 258 ? -7.17088 -13.15181 27.81269 1.000 18.19900 239 TRP A N 1
ATOM 1591 C CA . TRP A 1 258 ? -6.98443 -14.23259 28.78275 1.000 20.64287 239 TRP A CA 1
ATOM 1592 C C . TRP A 1 258 ? -8.16847 -15.19511 28.73608 1.000 19.24564 239 TRP A C 1
ATOM 1593 O O . TRP A 1 258 ? -9.31929 -14.77682 28.90488 1.000 18.39058 239 TRP A O 1
ATOM 1604 N N . GLY A 1 259 ? -7.89259 -16.48508 28.52386 1.000 17.23810 240 GLY A N 1
ATOM 1605 C CA . GLY A 1 259 ? -8.98345 -17.42701 28.32343 1.000 17.81317 240 GLY A CA 1
ATOM 1606 C C . GLY A 1 259 ? -9.71560 -17.23446 27.01472 1.000 19.80813 240 GLY A C 1
ATOM 1607 O O . GLY A 1 259 ? -10.77204 -17.83512 26.79798 1.000 22.49888 240 GLY A O 1
ATOM 1608 N N . ASN A 1 260 ? -9.16126 -16.42388 26.11927 1.000 19.69368 241 ASN A N 1
ATOM 1609 C CA . ASN A 1 260 ? -9.84130 -16.04783 24.89644 1.000 20.30599 241 ASN A CA 1
ATOM 1610 C C . ASN A 1 260 ? -8.81466 -15.85830 23.77971 1.000 24.47043 241 ASN A C 1
ATOM 1611 O O . ASN A 1 260 ? -8.90632 -14.91560 22.98958 1.000 22.07670 241 ASN A O 1
ATOM 1616 N N . GLY A 1 261 ? -7.80866 -16.73934 23.72455 1.000 20.88571 242 GLY A N 1
ATOM 1617 C CA . GLY A 1 261 ? -6.74740 -16.67320 22.73135 1.000 19.80413 242 GLY A CA 1
ATOM 1618 C C . GLY A 1 261 ? -5.38148 -16.88573 23.36861 1.000 21.81999 242 GLY A C 1
ATOM 1619 O O . GLY A 1 261 ? -4.50292 -17.54043 22.79872 1.000 19.58144 242 GLY A O 1
ATOM 1620 N N . TRP A 1 262 ? -5.20374 -16.32508 24.56346 1.000 19.94548 243 TRP A N 1
ATOM 1621 C CA . TRP A 1 262 ? -4.01484 -16.50825 25.39281 1.000 17.08670 243 TRP A CA 1
ATOM 1622 C C . TRP A 1 262 ? -4.43523 -17.32950 26.60133 1.000 20.35018 243 TRP A C 1
ATOM 1623 O O . TRP A 1 262 ? -5.35383 -16.93040 27.32414 1.000 19.07830 243 TRP A O 1
ATOM 1634 N N . PHE A 1 263 ? -3.77169 -18.46892 26.82385 1.000 20.56334 244 PHE A N 1
ATOM 1635 C CA . PHE A 1 263 ? -4.18355 -19.41452 27.85110 1.000 19.88630 244 PHE A CA 1
ATOM 1636 C C . PHE A 1 263 ? -3.01496 -19.64253 28.79437 1.000 18.27704 244 PHE A C 1
ATOM 1637 O O . PHE A 1 263 ? -1.88564 -19.85782 28.34721 1.000 17.17895 244 PHE A O 1
ATOM 1645 N N . VAL A 1 264 ? -3.29314 -19.56913 30.09378 1.000 15.84126 245 VAL A N 1
ATOM 1646 C CA . VAL A 1 264 ? -2.27647 -19.44302 31.13091 1.000 16.52548 245 VAL A CA 1
ATOM 1647 C C . VAL A 1 264 ? -2.29350 -20.68387 32.00900 1.000 19.78432 245 VAL A C 1
ATOM 1648 O O . VAL A 1 264 ? -3.36140 -21.17381 32.39558 1.000 17.27927 245 VAL A O 1
ATOM 1652 N N . LEU A 1 265 ? -1.11417 -21.18329 32.31509 1.000 17.13327 246 LEU A N 1
ATOM 1653 C CA . LEU A 1 265 ? -0.90631 -22.30217 33.21618 1.000 16.25541 246 LEU A CA 1
ATOM 1654 C C . LEU A 1 265 ? -0.13061 -21.81801 34.44662 1.000 18.26399 246 LEU A C 1
ATOM 1655 O O . LEU A 1 265 ? 0.68574 -20.88562 34.34298 1.000 16.37543 246 LEU A O 1
ATOM 1660 N N . PRO A 1 266 ? -0.39213 -22.39836 35.61920 1.000 14.73180 247 PRO A N 1
ATOM 1661 C CA . PRO A 1 266 ? 0.20265 -21.88105 36.85921 1.000 13.44618 247 PRO A CA 1
ATOM 1662 C C . PRO A 1 266 ? 1.66235 -22.27808 37.01670 1.000 18.59858 247 PRO A C 1
ATOM 1663 O O . PRO A 1 266 ? 2.09045 -23.37090 36.62481 1.000 15.77472 247 PRO A O 1
ATOM 1667 N N . ASN A 1 267 ? 2.42781 -21.36341 37.61178 1.000 14.47269 248 ASN A N 1
ATOM 1668 C CA . ASN A 1 267 ? 3.81743 -21.64510 37.96822 1.000 16.52906 248 ASN A CA 1
ATOM 1669 C C . ASN A 1 267 ? 4.21838 -20.77476 39.14519 1.000 16.28898 248 ASN A C 1
ATOM 1670 O O . ASN A 1 267 ? 4.81780 -19.69998 38.97526 1.000 15.97470 248 ASN A O 1
ATOM 1675 N N . PRO A 1 268 ? 3.95049 -21.23497 40.37402 1.000 18.45573 249 PRO A N 1
ATOM 1676 C CA . PRO A 1 268 ? 4.45753 -20.54409 41.57218 1.000 17.23979 249 PRO A CA 1
ATOM 1677 C C . PRO A 1 268 ? 5.75825 -21.15377 42.06637 1.000 16.77645 249 PRO A C 1
ATOM 1678 O O . PRO A 1 268 ? 6.06876 -21.07752 43.25509 1.000 17.53987 249 PRO A O 1
ATOM 1682 N N . VAL A 1 269 ? 6.51976 -21.78006 41.17541 1.000 14.98237 250 VAL A N 1
ATOM 1683 C CA . VAL A 1 269 ? 7.70973 -22.52576 41.55549 1.000 15.67262 250 VAL A CA 1
ATOM 1684 C C . VAL A 1 269 ? 8.99282 -21.79628 41.16843 1.000 17.34460 250 VAL A C 1
ATOM 1685 O O . VAL A 1 269 ? 9.94579 -21.75783 41.95270 1.000 16.74104 250 VAL A O 1
ATOM 1689 N N . TYR A 1 270 ? 9.05215 -21.24522 39.95630 1.000 14.49399 251 TYR A N 1
ATOM 1690 C CA . TYR A 1 270 ? 10.23407 -20.52049 39.49730 1.000 18.22805 251 TYR A CA 1
ATOM 1691 C C . TYR A 1 270 ? 9.79646 -19.48574 38.47571 1.000 16.61274 251 TYR A C 1
ATOM 1692 O O . TYR A 1 270 ? 8.69943 -19.56981 37.92032 1.000 16.22789 251 TYR A O 1
ATOM 1701 N N . GLY A 1 271 ? 10.68795 -18.53775 38.19225 1.000 17.85350 252 GLY A N 1
ATOM 1702 C CA . GLY A 1 271 ? 10.50427 -17.64481 37.06651 1.000 15.78681 252 GLY A CA 1
ATOM 1703 C C . GLY A 1 271 ? 9.90969 -16.29538 37.43255 1.000 20.51162 252 GLY A C 1
ATOM 1704 O O . GLY A 1 271 ? 9.98325 -15.81623 38.56963 1.000 17.14475 252 GLY A O 1
ATOM 1705 N N . SER A 1 272 ? 9.30200 -15.66923 36.42584 1.000 14.91334 253 SER A N 1
ATOM 1706 C CA . SER A 1 272 ? 9.06383 -14.23821 36.50935 1.000 18.63414 253 SER A CA 1
ATOM 1707 C C . SER A 1 272 ? 7.90983 -13.87136 37.43839 1.000 20.51295 253 SER A C 1
ATOM 1708 O O . SER A 1 272 ? 7.75103 -12.68292 37.74403 1.000 18.66153 253 SER A O 1
ATOM 1711 N N . GLY A 1 273 ? 7.12154 -14.85391 37.90930 1.000 16.22700 254 GLY A N 1
ATOM 1712 C CA 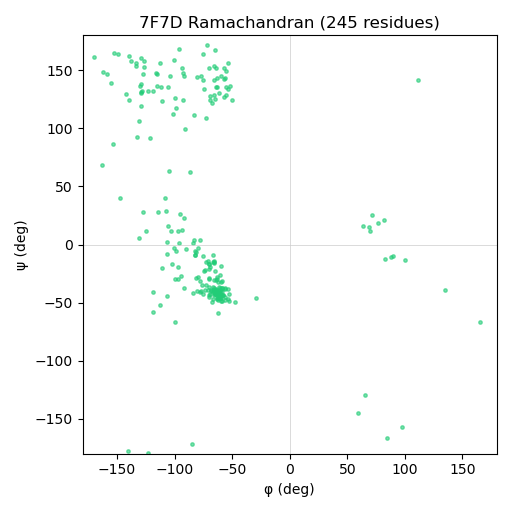. GLY A 1 273 ? 6.11485 -14.60855 38.93161 1.000 16.26534 254 GLY A CA 1
ATOM 1713 C C . GLY A 1 273 ? 6.64276 -14.59098 40.35574 1.000 21.60157 254 GLY A C 1
ATOM 1714 O O . GLY A 1 273 ? 5.91500 -14.20252 41.27646 1.000 19.91832 254 GLY A O 1
ATOM 1715 N N . LEU A 1 274 ? 7.89844 -14.97817 40.56162 1.000 20.14319 255 LEU A N 1
ATOM 1716 C CA . LEU A 1 274 ? 8.46753 -15.06336 41.90866 1.000 21.69338 255 LEU A CA 1
ATOM 1717 C C . LEU A 1 274 ? 9.42332 -13.89579 42.16072 1.000 21.90778 255 LEU A C 1
ATOM 1718 O O . LEU A 1 274 ? 10.62784 -14.07323 42.34139 1.000 24.07960 255 LEU A O 1
ATOM 1723 N N . LYS A 1 275 ? 8.86821 -12.68272 42.14779 1.000 20.22283 256 LYS A N 1
ATOM 1724 C CA . LYS A 1 275 ? 9.64599 -11.45885 42.31482 1.000 19.27457 256 LYS A CA 1
ATOM 1725 C C . LYS A 1 275 ? 8.87166 -10.48706 43.19199 1.000 21.02982 256 LYS A C 1
ATOM 1726 O O . LYS A 1 275 ? 7.65194 -10.60244 43.35785 1.000 16.48677 256 LYS A O 1
ATOM 1732 N N . GLY A 1 276 ? 9.58758 -9.51428 43.73082 1.000 22.44356 257 GLY A N 1
ATOM 1733 C CA . GLY A 1 276 ? 8.95898 -8.39655 44.41174 1.000 19.15321 257 GLY A CA 1
ATOM 1734 C C . GLY A 1 276 ? 9.21784 -8.42053 45.90763 1.000 23.11523 257 GLY A C 1
ATOM 1735 O O . GLY A 1 276 ? 9.23334 -9.48164 46.54173 1.000 22.73324 257 GLY A O 1
ATOM 1736 N N . GLY A 1 277 ? 9.43272 -7.23580 46.47812 1.000 20.03071 258 GLY A N 1
ATOM 1737 C CA . GLY A 1 277 ? 9.51238 -7.06856 47.91319 1.000 23.04480 258 GLY A CA 1
ATOM 1738 C C . GLY A 1 277 ? 8.13537 -6.89627 48.52619 1.000 18.61241 258 GLY A C 1
ATOM 1739 O O . GLY A 1 277 ? 7.10591 -7.03837 47.86735 1.000 20.34978 258 GLY A O 1
ATOM 1740 N N . PHE A 1 278 ? 8.12590 -6.56768 49.81800 1.000 18.62088 259 PHE A N 1
ATOM 1741 C CA . PHE A 1 278 ? 6.85892 -6.40854 50.52633 1.000 21.49467 259 PHE A CA 1
ATOM 1742 C C . PHE A 1 278 ? 6.00095 -5.30283 49.91576 1.000 21.40794 259 PHE A C 1
ATOM 1743 O O . PHE A 1 278 ? 4.78367 -5.46702 49.76792 1.000 23.21429 259 PHE A O 1
ATOM 1751 N N . ASP A 1 279 ? 6.61256 -4.17518 49.54308 1.000 20.17673 260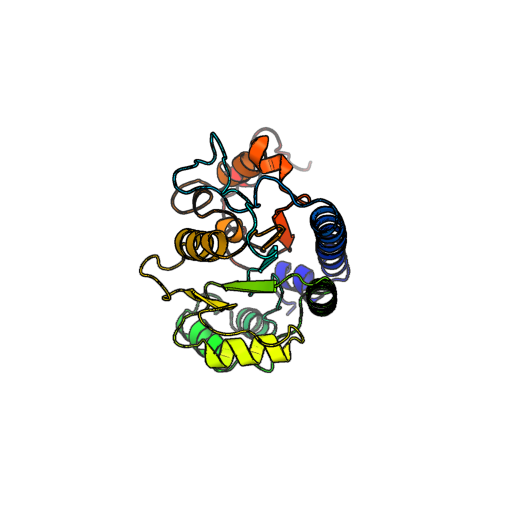 ASP A N 1
ATOM 1752 C CA . ASP A 1 279 ? 5.82587 -3.05649 49.03615 1.000 21.40514 260 ASP A CA 1
ATOM 1753 C C . ASP A 1 279 ? 5.21309 -3.33577 47.67377 1.000 21.88278 260 ASP A C 1
ATOM 1754 O O . ASP A 1 279 ? 4.24734 -2.66721 47.29732 1.000 26.27849 260 ASP A O 1
ATOM 1759 N N . GLU A 1 280 ? 5.72152 -4.31219 46.93277 1.000 19.54830 261 GLU A N 1
ATOM 1760 C CA . GLU A 1 280 ? 5.13022 -4.61364 45.64253 1.000 22.59428 261 GLU A CA 1
ATOM 1761 C C . GLU A 1 280 ? 4.14824 -5.76736 45.71888 1.000 24.52081 261 GLU A C 1
ATOM 1762 O O . GLU A 1 280 ? 3.31844 -5.92594 44.81545 1.000 27.12576 261 GLU A O 1
ATOM 1768 N N . VAL A 1 281 ? 4.23075 -6.57849 46.76638 1.000 22.01474 262 VAL A N 1
ATOM 1769 C CA . VAL A 1 281 ? 3.32406 -7.70783 46.91699 1.000 20.62921 262 VAL A CA 1
ATOM 1770 C C . VAL A 1 281 ? 2.09478 -7.30877 47.72061 1.000 19.17014 262 VAL A C 1
ATOM 1771 O O . VAL A 1 281 ? 0.98199 -7.74223 47.42060 1.000 19.18512 262 VAL A O 1
ATOM 1775 N N . PHE A 1 282 ? 2.27604 -6.45989 48.72820 1.000 17.48197 263 PHE A N 1
ATOM 1776 C CA . PHE A 1 282 ? 1.21132 -6.06425 49.65024 1.000 21.14757 263 PHE A CA 1
ATOM 1777 C C . PHE A 1 282 ? 1.07266 -4.54712 49.55796 1.000 20.40365 263 PHE A C 1
ATOM 1778 O O . PHE A 1 282 ? 1.76472 -3.80823 50.27603 1.000 19.40998 263 PHE A O 1
ATOM 1786 N N . PRO A 1 283 ? 0.20249 -4.04832 48.67710 1.000 20.12376 264 PRO A N 1
ATOM 1787 C CA . PRO A 1 283 ? 0.06873 -2.59669 48.48946 1.000 19.90835 264 PRO A CA 1
ATOM 1788 C C . PRO A 1 283 ? -0.28039 -1.90879 49.80463 1.000 20.61836 264 PRO A C 1
ATOM 1789 O O . PRO A 1 283 ? -1.05652 -2.42813 50.61235 1.000 22.57761 264 PRO A O 1
ATOM 1793 N N . LEU A 1 284 ? 0.28929 -0.72465 50.00791 1.000 21.58893 265 LEU A N 1
ATOM 1794 C CA . LEU A 1 284 ? 0.28092 -0.13203 51.33971 1.000 22.32112 265 LEU A CA 1
ATOM 1795 C C . LEU A 1 284 ? -1.09324 0.36596 51.78489 1.000 22.80264 265 LEU A C 1
ATOM 1796 O O . LEU A 1 284 ? -1.26412 0.63515 52.97647 1.000 25.72747 265 LEU A O 1
ATOM 1801 N N . ASP A 1 285 ? -2.07048 0.49669 50.88517 1.000 22.76643 266 ASP A N 1
ATOM 1802 C CA . ASP A 1 285 ? -3.41892 0.82100 51.33406 1.000 23.19731 266 ASP A CA 1
ATOM 1803 C C . ASP A 1 285 ? -4.17935 -0.40600 51.82745 1.000 24.21628 266 ASP A C 1
ATOM 1804 O O . ASP A 1 285 ? -5.26877 -0.25262 52.39191 1.000 26.47358 266 ASP A O 1
ATOM 1809 N N . LYS A 1 286 ? -3.61023 -1.60097 51.67958 1.000 21.29521 267 LYS A N 1
ATOM 1810 C CA . LYS A 1 286 ? -4.26604 -2.84487 52.06116 1.000 24.37692 267 LYS A CA 1
ATOM 1811 C C . LYS A 1 286 ? -3.56176 -3.54910 53.22162 1.000 25.13487 267 LYS A C 1
ATOM 1812 O O . LYS A 1 286 ? -3.64984 -4.77095 53.35250 1.000 25.45645 267 LYS A O 1
ATOM 1818 N N . ARG A 1 287 ? -2.87976 -2.81305 54.08134 1.000 22.13184 268 ARG A N 1
ATOM 1819 C CA . ARG A 1 287 ? -2.11908 -3.45424 55.14402 1.000 25.82294 268 ARG A CA 1
ATOM 1820 C C . ARG A 1 287 ? -2.86020 -3.41353 56.47865 1.000 25.76104 268 ARG A C 1
ATOM 1821 O O . ARG A 1 287 ? -3.72335 -2.56509 56.71804 1.000 28.40892 268 ARG A O 1
ATOM 1829 N N . TRP A 1 288 ? -2.47652 -4.33308 57.36395 1.000 26.82685 269 TRP A N 1
ATOM 1830 C CA . TRP A 1 288 ? -3.26573 -4.66764 58.54540 1.000 27.06784 269 TRP A CA 1
ATOM 1831 C C . TRP A 1 288 ? -2.36617 -5.38478 59.53975 1.000 23.36876 269 TRP A C 1
ATOM 1832 O O . TRP A 1 288 ? -1.44260 -6.09123 59.14106 1.000 20.51797 269 TRP A O 1
ATOM 1843 N N . ALA A 1 289 ? -2.63870 -5.20065 60.82992 1.000 21.47625 270 ALA A N 1
ATOM 1844 C CA . ALA A 1 289 ? -1.89719 -5.87816 61.88969 1.000 24.97451 270 ALA A CA 1
ATOM 1845 C C . ALA A 1 289 ? -2.86961 -6.53107 62.85880 1.000 26.56804 270 ALA A C 1
ATOM 1846 O O . ALA A 1 289 ? -3.85430 -5.91105 63.26093 1.000 25.64788 270 ALA A O 1
ATOM 1848 N N . ALA A 1 290 ? -2.57390 -7.76496 63.26242 1.000 25.84106 271 ALA A N 1
ATOM 1849 C CA . ALA A 1 290 ? -3.42085 -8.42890 64.24085 1.000 28.17570 271 ALA A CA 1
ATOM 1850 C C . ALA A 1 290 ? -3.35370 -7.70393 65.59180 1.000 33.76860 271 ALA A C 1
ATOM 1851 O O . ALA A 1 290 ? -2.37264 -7.02019 65.89605 1.000 35.08032 271 ALA A O 1
ATOM 1853 N N . PRO A 1 291 ? -4.40868 -7.80815 66.40911 1.000 36.72711 272 PRO A N 1
ATOM 1854 C CA . PRO A 1 291 ? -4.44179 -7.25144 67.77103 1.000 35.72278 272 PRO A CA 1
ATOM 1855 C C . PRO A 1 291 ? -3.26547 -7.71033 68.62003 1.000 36.04547 272 PRO A C 1
ATOM 1856 O O . PRO A 1 291 ? -2.91752 -8.87966 68.44204 1.000 40.68581 272 PRO A O 1
#

Foldseek 3Di:
DDFPPLCCVCPPDPVQLVLLQVLLVLVLVQVVVCLVPPDQFFLAFDPPAALLGTDGQTQPPFFEAAEEEDDLWFKDLQVLSVVCRVPVVSVPPVVVLVCLQPVLQVMATRNCNLVSLVSCVVSRHHAAYQYARAPVSVVSNQSSCVSNNNDGADDPPRYHYAPPDPPGPQRSVVSVVVSVRHRHQAYEDADVSSRHCNLDDDDDPQRSVVSCVPPVNVCCDSNRYGHRHRPDDDDNVDDDPCRVQPPVRDDDDD

Solvent-accessible surface area: 12240 Å² total; per-residue (Å²): 151,111,70,70,78,19,22,83,80,14,58,65,28,49,121,1,36,59,73,4,90,118,11,2,106,37,0,16,58,43,0,47,65,12,58,94,74,102,44,88,75,3,12,3,23,33,103,85,15,23,31,125,106,20,52,29,31,86,0,49,100,48,77,27,0,0,3,0,12,0,18,2,0,0,0,16,0,76,18,12,10,132,50,12,38,174,89,70,36,32,201,63,116,72,24,63,60,35,24,9,116,101,4,53,105,41,22,28,42,3,39,11,0,36,130,0,0,132,25,0,92,160,61,62,2,44,5,0,0,3,1,62,5,38,30,76,12,11,60,18,0,38,116,3,0,120,64,3,37,0,21,95,5,81,82,29,101,25,0,10,0,24,52,57,50,107,112,38,84,31,7,56,26,5,8,52,53,0,0,76,103,30,0,0,2,0,1,0,0,15,38,29,10,10,2,2,30,74,0,56,89,67,55,54,43,66,46,28,175,62,21,28,128,53,99,26,0,42,100,13,63,43,80,0,0,3,70,2,25,17,53,19,73,31,30,59,86,128,41,47,155,93,64,75,104,72,115,120,157,111,207,85,71,170

B-factor: mean 25.14, std 8.12, range [12.74, 66.31]

Sequence (254 aa):
ETPPAGMQYLYGSGEASSALSLQAYQALLAHVAAKVKVRPADSVVILAEGAGLDDPRFVPCGAKPLAAVFDVDETVMLNIGYEYHAARTGRGFDTAAWDAWERTGEAAVAPVPGADRMVRALRQMGVTVVFNTNRAAGNAEPTVRAIKAAGLGDAVHGQTLFLSGDDAMGSRKDGRRATIAARYCVIAMGGDQLGDFSDLFNGGPSVTTARRAATMQPAIAQMWGNGWFVLPNPVYGSGLKGGFDEVFPLDKRWAAP

Radius of gyration: 18.23 Å; Cα contacts (8 Å, |Δi|>4): 428; chains: 1; bounding box: 40×41×63 Å

Nearest PDB structures (foldseek):
  7f7a-assembly1_A  TM=1.003E+00  e=6.650E-49  Sphingobium sp. 20006FA
  7f7b-assembly1_A-2  TM=1.001E+00  e=3.438E-49  Sphingobium sp. 20006FA
  3sf0-assembly1_A-2  TM=8.919E-01  e=8.865E-13  Haemophilus influenzae Rd KW20
  3pct-assembly2_C-2  TM=8.738E-01  e=1.933E-12  Pasteurella multocida
  3pct-assembly1_B  TM=9.013E-01  e=1.317E-11  Pasteurella multocida

Secondary structure (DSSP, 8-state):
-PPPHHHIIIII-HHHHHHHHHHHHHHHHHHHHHHHS--SEEEEEPTT--TTS--EEE-TTPPEEEEE--BTTTEE-HHHHHHHHHHS-TT-HHHHHHHHHH-GGG-EEPTTHHHHHHHHHHTTPEEEEEEEEEGGGHHHHHHHHHHTT-----BTTTEEEETSSTTTT--HHHHHHHHHHSEEEEEEESSGGGT-GGGSSS--HHHHHHHTTSHHHHTTBTTTEEE----SSSTTS---HHHHS-GGG-----